Protein 2G9A (pdb70)

Nearest PDB structures (foldseek):
  8ok1-assembly1_A  TM=1.000E+00  e=5.499E-57  Mus musculus
  2gnq-assembly1_A  TM=9.969E-01  e=1.319E-56  Homo sapiens
  2co0-assembly1_A  TM=1.001E+00  e=3.006E-56  Homo sapiens
  3mxx-assembly1_A  TM=9.993E-01  e=2.446E-56  Homo sapiens
  3n0d-assembly1_A  TM=9.995E-01  e=4.776E-56  Homo sapiens

Structure (mmCIF, N/CA/C/O backbone):
data_2G9A
#
_entry.id   2G9A
#
_cell.length_a   46.654
_cell.length_b   81.192
_cell.length_c   99.408
_cell.angle_alpha   90.00
_cell.angle_beta   90.00
_cell.angle_gamma   90.00
#
_symmetry.space_group_name_H-M   'P 21 21 21'
#
loop_
_entity.id
_entity.type
_entity.pdbx_description
1 polymer 'WD-repeat protein 5'
2 polymer 'Histone H3'
#
loop_
_atom_site.group_PDB
_atom_site.id
_atom_site.type_symbol
_atom_site.label_atom_id
_atom_site.label_alt_id
_atom_site.label_comp_id
_atom_site.label_asym_id
_atom_site.label_entity_id
_atom_site.label_seq_id
_atom_site.pdbx_PDB_ins_code
_atom_site.Cartn_x
_atom_site.Cartn_y
_atom_site.Cartn_z
_atom_site.occupancy
_atom_site.B_iso_or_equiv
_atom_site.auth_seq_id
_atom_site.auth_comp_id
_atom_site.auth_asym_id
_atom_site.auth_atom_id
_atom_site.pdbx_PDB_model_num
ATOM 1 N N . GLY A 1 1 ? 1.484 -11.183 -3.589 1.00 35.67 24 GLY A N 1
ATOM 2 C CA . GLY A 1 1 ? 1.791 -9.847 -4.176 1.00 35.92 24 GLY A CA 1
ATOM 3 C C . GLY A 1 1 ? 3.141 -9.806 -4.880 1.00 36.38 24 GLY A C 1
ATOM 4 O O . GLY A 1 1 ? 3.704 -10.856 -5.162 1.00 35.12 24 GLY A O 1
ATOM 5 N N . PRO A 1 2 ? 3.712 -8.603 -5.117 1.00 37.18 25 PRO A N 1
ATOM 6 C CA . PRO A 1 2 ? 4.991 -8.281 -5.771 1.00 38.09 25 PRO A CA 1
ATOM 7 C C . PRO A 1 2 ? 6.197 -9.202 -5.550 1.00 39.83 25 PRO A C 1
ATOM 8 O O . PRO A 1 2 ? 6.978 -9.431 -6.466 1.00 42.78 25 PRO A O 1
ATOM 12 N N . LEU A 1 3 ? 6.386 -9.745 -4.354 1.00 38.97 26 LEU A N 1
ATOM 13 C CA . LEU A 1 3 ? 7.520 -10.676 -4.168 1.00 39.54 26 LEU A CA 1
ATOM 14 C C . LEU A 1 3 ? 7.016 -12.052 -4.551 1.00 40.09 26 LEU A C 1
ATOM 15 O O . LEU A 1 3 ? 5.826 -12.315 -4.491 1.00 40.34 26 LEU A O 1
ATOM 20 N N . GLY A 1 4 ? 7.924 -12.926 -4.947 1.00 40.98 27 GLY A N 1
ATOM 21 C CA . GLY A 1 4 ? 7.515 -14.258 -5.355 1.00 42.82 27 GLY A CA 1
ATOM 22 C C . GLY A 1 4 ? 6.131 -14.814 -4.976 1.00 43.40 27 GLY A C 1
ATOM 23 O O . GLY A 1 4 ? 5.062 -14.255 -5.275 1.00 43.48 27 GLY A O 1
ATOM 24 N N . SER A 1 5 ? 6.200 -15.976 -4.341 1.00 41.88 28 SER A N 1
ATOM 25 C CA . SER A 1 5 ? 5.082 -16.789 -3.879 1.00 38.52 28 SER A CA 1
ATOM 26 C C . SER A 1 5 ? 5.958 -17.922 -3.339 1.00 38.59 28 SER A C 1
ATOM 27 O O . SER A 1 5 ? 5.510 -18.876 -2.689 1.00 37.55 28 SER A O 1
ATOM 30 N N . THR A 1 6 ? 7.242 -17.747 -3.656 1.00 38.55 29 THR A N 1
ATOM 31 C CA . THR A 1 6 ? 8.351 -18.597 -3.261 1.00 38.00 29 THR A CA 1
ATOM 32 C C . THR A 1 6 ? 9.543 -17.641 -3.159 1.00 35.15 29 THR A C 1
ATOM 33 O O . THR A 1 6 ? 10.601 -17.901 -3.721 1.00 35.37 29 THR A O 1
ATOM 37 N N . PRO A 1 7 ? 9.373 -16.505 -2.451 1.00 32.99 30 PRO A N 1
ATOM 38 C CA . PRO A 1 7 ? 10.421 -15.494 -2.262 1.00 31.13 30 PRO A CA 1
ATOM 39 C C . PRO A 1 7 ? 11.488 -15.996 -1.315 1.00 29.94 30 PRO A C 1
ATOM 40 O O . PRO A 1 7 ? 11.256 -16.940 -0.575 1.00 30.19 30 PRO A O 1
ATOM 44 N N . VAL A 1 8 ? 12.649 -15.357 -1.327 1.00 29.51 31 VAL A N 1
ATOM 45 C CA . VAL A 1 8 ? 13.737 -15.761 -0.443 1.00 30.58 31 VAL A CA 1
ATOM 46 C C . VAL A 1 8 ? 13.346 -15.497 1.016 1.00 32.12 31 VAL A C 1
ATOM 47 O O . VAL A 1 8 ? 13.516 -16.353 1.893 1.00 30.65 31 VAL A O 1
ATOM 51 N N . LYS A 1 9 ? 12.816 -14.301 1.253 1.00 33.85 32 LYS A N 1
ATOM 52 C CA . LYS A 1 9 ? 12.378 -13.860 2.569 1.00 35.58 32 LYS A CA 1
ATOM 53 C C . LYS A 1 9 ? 11.292 -12.831 2.323 1.00 37.55 32 LYS A C 1
ATOM 54 O O . LYS A 1 9 ? 11.324 -12.134 1.315 1.00 39.03 32 LYS A O 1
ATOM 60 N N . PRO A 1 10 ? 10.296 -12.738 3.216 1.00 39.02 33 PRO A N 1
ATOM 61 C CA . PRO A 1 10 ? 9.241 -11.740 3.001 1.00 38.49 33 PRO A CA 1
ATOM 62 C C . PRO A 1 10 ? 9.598 -10.441 3.741 1.00 39.43 33 PRO A C 1
ATOM 63 O O . PRO A 1 10 ? 10.600 -10.396 4.460 1.00 40.26 33 PRO A O 1
ATOM 67 N N . ASN A 1 11 ? 8.813 -9.382 3.553 1.00 39.25 34 ASN A N 1
ATOM 68 C CA . ASN A 1 11 ? 9.098 -8.127 4.249 1.00 38.60 34 ASN A CA 1
ATOM 69 C C . ASN A 1 11 ? 7.899 -7.611 5.031 1.00 36.62 34 ASN A C 1
ATOM 70 O O . ASN A 1 11 ? 7.456 -6.483 4.840 1.00 35.54 34 ASN A O 1
ATOM 75 N N . TYR A 1 12 ? 7.376 -8.447 5.917 1.00 35.03 35 TYR A N 1
ATOM 76 C CA . TYR A 1 12 ? 6.249 -8.048 6.738 1.00 32.64 35 TYR A CA 1
ATOM 77 C C . TYR A 1 12 ? 6.581 -6.742 7.437 1.00 32.63 35 TYR A C 1
ATOM 78 O O . TYR A 1 12 ? 7.707 -6.546 7.915 1.00 32.25 35 TYR A O 1
ATOM 87 N N . ALA A 1 13 ? 5.603 -5.843 7.489 1.00 30.51 36 ALA A N 1
ATOM 88 C CA . ALA A 1 13 ? 5.809 -4.556 8.127 1.00 28.93 36 ALA A CA 1
ATOM 89 C C . ALA A 1 13 ? 4.564 -4.084 8.849 1.00 28.81 36 ALA A C 1
ATOM 90 O O . ALA A 1 13 ? 3.444 -4.217 8.355 1.00 29.33 36 ALA A O 1
ATOM 92 N N . LEU A 1 14 ? 4.781 -3.513 10.023 1.00 27.66 37 LEU A N 1
ATOM 93 C CA . LEU A 1 14 ? 3.700 -3.023 10.852 1.00 27.51 37 LEU A CA 1
ATOM 94 C C . LEU A 1 14 ? 2.795 -2.047 10.125 1.00 27.70 37 LEU A C 1
ATOM 95 O O . LEU A 1 14 ? 3.276 -1.123 9.476 1.00 28.89 37 LEU A O 1
ATOM 100 N N . LYS A 1 15 ? 1.485 -2.245 10.238 1.00 27.06 38 LYS A N 1
ATOM 101 C CA . LYS A 1 15 ? 0.538 -1.336 9.602 1.00 26.26 38 LYS A CA 1
ATOM 102 C C . LYS A 1 15 ? -0.449 -0.800 10.617 1.00 23.97 38 LYS A C 1
ATOM 103 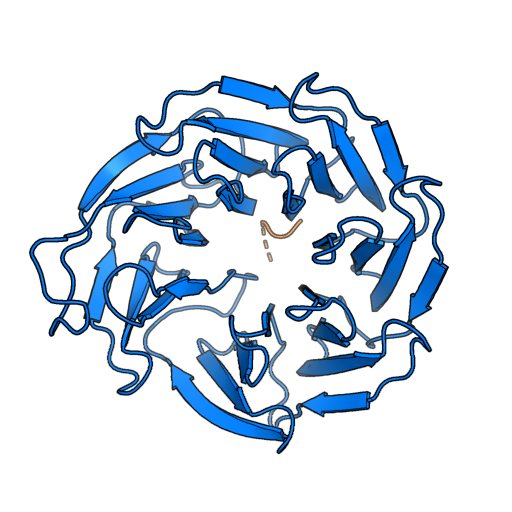O O . LYS A 1 15 ? -0.972 0.294 10.448 1.00 23.89 38 LYS A O 1
ATOM 109 N N . PHE A 1 16 ? -0.707 -1.573 11.668 1.00 22.94 39 PHE A N 1
ATOM 110 C CA . PHE A 1 16 ? -1.646 -1.165 12.711 1.00 21.89 39 PHE A CA 1
ATOM 111 C C . PHE A 1 16 ? -1.383 -1.815 14.059 1.00 23.28 39 PHE A C 1
ATOM 112 O O . PHE A 1 16 ? -0.836 -2.918 14.150 1.00 21.82 39 PHE A O 1
ATOM 120 N N . THR A 1 17 ? -1.759 -1.098 15.114 1.00 24.24 40 THR A N 1
ATOM 121 C CA . THR A 1 17 ? -1.643 -1.610 16.473 1.00 24.17 40 THR A CA 1
ATOM 122 C C . THR A 1 17 ? -3.037 -1.366 17.032 1.00 24.36 40 THR A C 1
ATOM 123 O O . THR A 1 17 ? -3.537 -0.244 16.983 1.00 24.02 40 THR A O 1
ATOM 127 N N . LEU A 1 18 ? -3.676 -2.420 17.524 1.00 25.10 41 LEU A N 1
ATOM 128 C CA . LEU A 1 18 ? -5.026 -2.298 18.052 1.00 26.54 41 LEU A CA 1
ATOM 129 C C . LEU A 1 18 ? -4.986 -2.335 19.557 1.00 28.20 41 LEU A C 1
ATOM 130 O O . LEU A 1 18 ? -4.277 -3.142 20.133 1.00 29.61 41 LEU A O 1
ATOM 135 N N . ALA A 1 19 ? -5.757 -1.461 20.190 1.00 30.73 42 ALA A N 1
ATOM 136 C CA . ALA A 1 19 ? -5.804 -1.404 21.642 1.00 32.34 42 ALA A CA 1
ATOM 137 C C . ALA A 1 19 ? -7.228 -1.237 22.151 1.00 33.31 42 ALA A C 1
ATOM 138 O O . ALA A 1 19 ? -8.017 -0.468 21.602 1.00 33.93 42 ALA A O 1
ATOM 140 N N . GLY A 1 20 ? -7.537 -1.971 23.211 1.00 34.25 43 GLY A N 1
ATOM 141 C CA . GLY A 1 20 ? -8.859 -1.930 23.796 1.00 35.47 43 GLY A CA 1
ATOM 142 C C . GLY A 1 20 ? -8.994 -2.877 24.947 1.00 35.45 43 GLY A C 1
ATOM 143 O O . GLY A 1 20 ? -9.644 -2.576 25.945 1.00 34.18 43 GLY A O 1
ATOM 144 N N . HIS A 1 21 ? -8.377 -4.040 24.794 1.00 35.69 44 HIS A N 1
ATOM 145 C CA . HIS A 1 21 ? -8.402 -5.030 25.848 1.00 36.82 44 HIS A CA 1
ATOM 146 C C . HIS A 1 21 ? -7.655 -4.441 27.035 1.00 37.47 44 HIS A C 1
ATOM 147 O O . HIS A 1 21 ? -6.561 -3.888 26.892 1.00 37.67 44 HIS A O 1
ATOM 154 N N . THR A 1 22 ? -8.264 -4.558 28.207 1.00 36.89 45 THR A N 1
ATOM 155 C CA . THR A 1 22 ? -7.691 -4.013 29.424 1.00 35.54 45 THR A CA 1
ATOM 156 C C . THR A 1 22 ? -6.778 -5.012 30.110 1.00 35.95 45 THR A C 1
ATOM 157 O O . THR A 1 22 ? -6.234 -4.737 31.178 1.00 36.88 45 THR A O 1
ATOM 161 N N . LYS A 1 23 ? -6.614 -6.175 29.492 1.00 36.41 46 LYS A N 1
ATOM 162 C CA . LYS A 1 23 ? -5.744 -7.206 30.039 1.00 37.14 46 LYS A CA 1
ATOM 163 C C . LYS A 1 23 ? -4.979 -7.917 28.932 1.00 37.55 46 LYS A C 1
ATOM 164 O O . LYS A 1 23 ? -4.975 -7.462 27.781 1.00 37.90 46 LYS A O 1
ATOM 170 N N . ALA A 1 24 ? -4.332 -9.027 29.292 1.00 37.10 47 ALA A N 1
ATOM 171 C CA . ALA A 1 24 ? -3.541 -9.822 28.357 1.00 34.64 47 ALA A CA 1
ATOM 172 C C . ALA A 1 24 ? -4.396 -10.440 27.270 1.00 34.12 47 ALA A C 1
ATOM 173 O O . ALA A 1 24 ? -5.456 -10.996 27.549 1.00 34.53 47 ALA A O 1
ATOM 175 N N . VAL A 1 25 ? -3.944 -10.339 26.027 1.00 33.42 48 VAL A N 1
ATOM 176 C CA . VAL A 1 25 ? -4.691 -10.941 24.935 1.00 33.18 48 VAL A CA 1
ATOM 177 C C . VAL A 1 25 ? -4.266 -12.409 24.879 1.00 33.89 48 VAL A C 1
ATOM 178 O O . VAL A 1 25 ? -3.085 -12.732 25.045 1.00 35.37 48 VAL A O 1
ATOM 182 N N . SER A 1 26 ? -5.232 -13.299 24.666 1.00 32.44 49 SER A N 1
ATOM 183 C CA . SER A 1 26 ? -4.949 -14.729 24.617 1.00 29.13 49 SER A CA 1
ATOM 184 C C . SER A 1 26 ? -4.804 -15.271 23.204 1.00 28.60 49 SER A C 1
ATOM 185 O O . SER A 1 26 ? -3.880 -16.038 22.914 1.00 29.50 49 SER A O 1
ATOM 188 N N . SER A 1 27 ? -5.714 -14.876 22.322 1.00 27.27 50 SER A N 1
ATOM 189 C CA . SER A 1 27 ? -5.662 -15.351 20.948 1.00 25.48 50 SER A CA 1
ATOM 190 C C . SER A 1 27 ? -6.333 -14.403 19.966 1.00 24.86 50 SER A C 1
ATOM 191 O O . SER A 1 27 ? -7.132 -13.548 20.343 1.00 24.63 50 SER A O 1
ATOM 194 N N . VAL A 1 28 ? -5.985 -14.565 18.700 1.00 24.16 51 VAL A N 1
ATOM 195 C CA . VAL A 1 28 ? -6.546 -13.761 17.643 1.00 25.39 51 VAL A CA 1
ATOM 196 C C . VAL A 1 28 ? -6.837 -14.697 16.487 1.00 26.03 51 VAL A C 1
ATOM 197 O O . VAL A 1 28 ? -6.072 -15.629 16.228 1.00 25.08 51 VAL A O 1
ATOM 201 N N . LYS A 1 29 ? -7.950 -14.454 15.803 1.00 26.77 52 LYS A N 1
ATOM 202 C CA . LYS A 1 29 ? -8.351 -15.289 14.674 1.00 26.23 52 LYS A CA 1
ATOM 203 C C . LYS A 1 29 ? -9.057 -14.490 13.590 1.00 27.00 52 LYS A C 1
ATOM 204 O O . LYS A 1 29 ? -10.025 -13.774 13.857 1.00 27.85 52 LYS A O 1
ATOM 210 N N . PHE A 1 30 ? -8.565 -14.620 12.365 1.00 27.96 53 PHE A N 1
ATOM 211 C CA . PHE A 1 30 ? -9.171 -13.954 11.223 1.00 29.03 53 PHE A CA 1
ATOM 212 C C . PHE A 1 30 ? -10.416 -14.767 10.832 1.00 30.01 53 PHE A C 1
ATOM 213 O O . PHE A 1 30 ? -10.402 -15.997 10.881 1.00 29.40 53 PHE A O 1
ATOM 221 N N . SER A 1 31 ? -11.492 -14.080 10.463 1.00 30.50 54 SER A N 1
ATOM 222 C CA . SER A 1 31 ? -12.720 -14.746 10.024 1.00 30.02 54 SER A CA 1
ATOM 223 C C . SER A 1 31 ? -12.386 -15.473 8.717 1.00 30.51 54 SER A C 1
ATOM 224 O O . SER A 1 31 ? -11.500 -15.046 7.964 1.00 30.96 54 SER A O 1
ATOM 227 N N . PRO A 1 32 ? -13.079 -16.581 8.427 1.00 29.58 55 PRO A N 1
ATOM 228 C CA . PRO A 1 32 ? -12.785 -17.302 7.187 1.00 30.02 55 PRO A CA 1
ATOM 229 C C . PRO A 1 32 ? -12.944 -16.451 5.930 1.00 30.29 55 PRO A C 1
ATOM 230 O O . PRO A 1 32 ? -12.225 -16.647 4.952 1.00 31.20 55 PRO A O 1
ATOM 234 N N . ASN A 1 33 ? -13.882 -15.507 5.956 1.00 30.76 56 ASN A N 1
ATOM 235 C CA . ASN A 1 33 ? -14.114 -14.639 4.803 1.00 30.14 56 ASN A CA 1
ATOM 236 C C . ASN A 1 33 ? -13.142 -13.455 4.768 1.00 31.04 56 ASN A C 1
ATOM 237 O O . ASN A 1 33 ? -13.291 -12.527 3.969 1.00 27.88 56 ASN A O 1
ATOM 242 N N . GLY A 1 34 ? -12.155 -13.505 5.659 1.00 34.03 57 GLY A N 1
ATOM 243 C CA . GLY A 1 34 ? -11.126 -12.481 5.741 1.00 36.72 57 GLY A CA 1
ATOM 244 C C . GLY A 1 34 ? -11.519 -11.040 5.996 1.00 38.19 57 GLY A C 1
ATOM 245 O O . GLY A 1 34 ? -10.713 -10.144 5.751 1.00 38.21 57 GLY A O 1
ATOM 246 N N . GLU A 1 35 ? -12.728 -10.802 6.496 1.00 40.19 58 GLU A N 1
ATOM 247 C CA . GLU A 1 35 ? -13.173 -9.434 6.761 1.00 41.72 58 GLU A CA 1
ATOM 248 C C . GLU A 1 35 ? -12.958 -8.972 8.200 1.00 39.99 58 GLU A C 1
ATOM 249 O O . GLU A 1 35 ? -12.872 -7.773 8.469 1.00 38.37 58 GLU A O 1
ATOM 255 N N . TRP A 1 36 ? -12.856 -9.919 9.124 1.00 37.90 59 TRP A N 1
ATOM 256 C CA . TRP A 1 36 ? -12.678 -9.561 10.523 1.00 36.40 59 TRP A CA 1
ATOM 257 C C . TRP A 1 36 ? -11.513 -10.229 11.223 1.00 34.26 59 TRP A C 1
ATOM 258 O O . TRP A 1 36 ? -10.798 -11.059 10.659 1.00 32.82 59 TRP A O 1
ATOM 269 N N . LEU A 1 37 ? -11.353 -9.833 12.479 1.00 32.17 60 LEU A N 1
ATOM 270 C CA . LEU A 1 37 ? -10.340 -10.371 13.368 1.00 30.19 60 LEU A CA 1
ATOM 271 C C . LEU A 1 37 ? -10.987 -10.388 14.737 1.00 28.57 60 LEU A C 1
ATOM 272 O O . LEU A 1 37 ? -11.533 -9.377 15.189 1.00 28.33 60 LEU A O 1
ATOM 277 N N . ALA A 1 38 ? -10.966 -11.537 15.390 1.00 27.45 61 ALA A N 1
ATOM 278 C CA . ALA A 1 38 ? -11.541 -11.616 16.720 1.00 26.72 61 ALA A CA 1
ATOM 279 C C . ALA A 1 38 ? -10.419 -11.898 17.720 1.00 26.45 61 ALA A C 1
ATOM 280 O O . ALA A 1 38 ? -9.483 -12.654 17.439 1.00 24.83 61 ALA A O 1
ATOM 282 N N . SER A 1 39 ? -10.515 -11.273 18.884 1.00 26.32 62 SER A N 1
ATOM 283 C CA . SER A 1 39 ? -9.530 -11.463 19.931 1.00 27.76 62 SER A CA 1
ATOM 284 C C . SER A 1 39 ? -10.198 -11.759 21.276 1.00 27.87 62 SER A C 1
ATOM 285 O O . SER A 1 39 ? -11.225 -11.174 21.626 1.00 27.44 62 SER A O 1
ATOM 288 N N . SER A 1 40 ? -9.614 -12.696 22.012 1.00 27.73 63 SER A N 1
ATOM 289 C CA . SER A 1 40 ? -10.103 -13.058 23.328 1.00 26.98 63 SER A CA 1
ATOM 290 C C . SER A 1 40 ? -9.070 -12.504 24.302 1.00 29.16 63 SER A C 1
ATOM 291 O O . SER A 1 40 ? -7.898 -12.329 23.9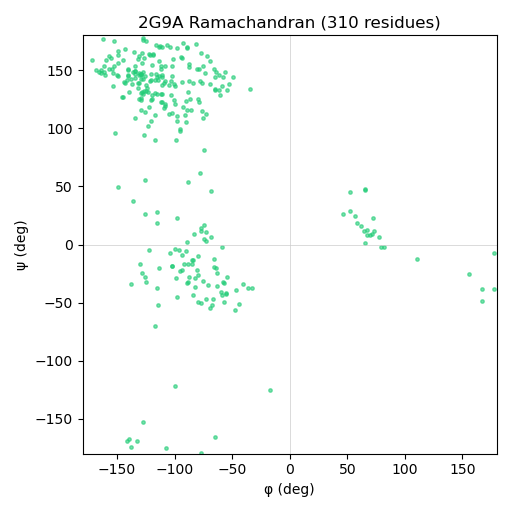47 1.00 29.11 63 SER A O 1
ATOM 294 N N . SER A 1 41 ? -9.492 -12.219 25.529 1.00 31.01 64 SER A N 1
ATOM 295 C CA . SER A 1 41 ? -8.567 -11.671 26.510 1.00 31.18 64 SER A CA 1
ATOM 296 C C . SER A 1 41 ? -8.903 -12.062 27.947 1.00 29.89 64 SER A C 1
ATOM 297 O O . SER A 1 41 ? -10.002 -12.524 28.247 1.00 29.69 64 SER A O 1
ATOM 300 N N . ALA A 1 42 ? -7.925 -11.886 28.826 1.00 30.19 65 ALA A N 1
ATOM 301 C CA . ALA A 1 42 ? -8.072 -12.203 30.235 1.00 29.88 65 ALA A CA 1
ATOM 302 C C . ALA A 1 42 ? -9.138 -11.283 30.831 1.00 30.20 65 ALA A C 1
ATOM 303 O O . ALA A 1 42 ? -9.729 -11.574 31.876 1.00 29.16 65 ALA A O 1
ATOM 305 N N . ASP A 1 43 ? -9.386 -10.176 30.139 1.00 30.64 66 ASP A N 1
ATOM 306 C CA . ASP A 1 43 ? -10.377 -9.202 30.578 1.00 31.22 66 ASP A CA 1
ATOM 307 C C . ASP A 1 43 ? -11.817 -9.694 30.345 1.00 32.55 66 ASP A C 1
ATOM 308 O O . ASP A 1 43 ? -12.748 -8.898 30.348 1.00 33.13 66 ASP A O 1
ATOM 313 N N . LYS A 1 44 ? -11.985 -10.998 30.128 1.00 34.43 67 LYS A N 1
ATOM 314 C CA . LYS A 1 44 ? -13.309 -11.600 29.930 1.00 37.24 67 LYS A CA 1
ATOM 315 C C . LYS A 1 44 ? -14.053 -11.196 28.654 1.00 38.04 67 LYS A C 1
ATOM 316 O O . LYS A 1 44 ? -15.234 -11.539 28.491 1.00 38.99 67 LYS A O 1
ATOM 322 N N . LEU A 1 45 ? -13.385 -10.482 27.752 1.00 37.57 68 LEU A N 1
ATOM 323 C CA . LEU A 1 45 ? -14.052 -10.018 26.533 1.00 35.61 68 LEU A CA 1
ATOM 324 C C . LEU A 1 45 ? -13.503 -10.506 25.208 1.00 34.59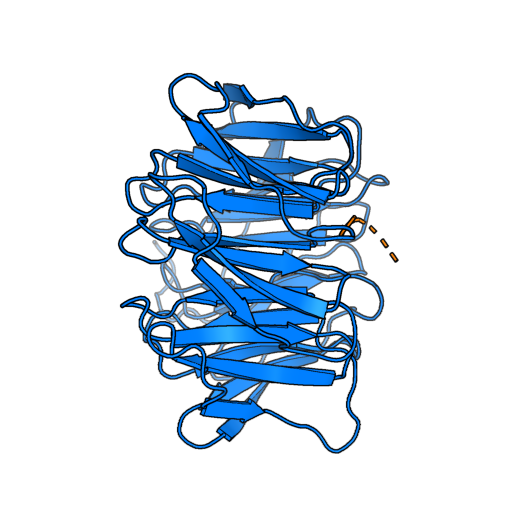 68 LEU A C 1
ATOM 325 O O . LEU A 1 45 ? -12.366 -10.981 25.110 1.00 33.83 68 LEU A O 1
ATOM 330 N N . ILE A 1 46 ? -14.337 -10.340 24.184 1.00 34.34 69 ILE A N 1
ATOM 331 C CA . ILE A 1 46 ? -13.989 -10.680 22.810 1.00 32.51 69 ILE A CA 1
ATOM 332 C C . ILE A 1 46 ? -14.212 -9.413 22.006 1.00 32.05 69 ILE A C 1
ATOM 333 O O . ILE A 1 46 ? -15.203 -8.713 22.206 1.00 28.23 69 ILE A O 1
ATOM 338 N N . LYS A 1 47 ? -13.278 -9.111 21.111 1.00 33.40 70 LYS A N 1
ATOM 339 C CA . LYS A 1 47 ? -13.391 -7.917 20.297 1.00 34.93 70 LYS A CA 1
ATOM 340 C C . LYS A 1 47 ? -13.256 -8.213 18.811 1.00 34.17 70 LYS A C 1
ATOM 341 O O . LYS A 1 47 ? -12.479 -9.074 18.409 1.00 36.63 70 LYS A O 1
ATOM 347 N N . ILE A 1 48 ? -14.032 -7.515 17.991 1.00 32.63 71 ILE A N 1
ATOM 348 C CA . ILE A 1 48 ? -13.963 -7.730 16.555 1.00 31.02 71 ILE A CA 1
ATOM 349 C C . ILE A 1 48 ? -13.293 -6.506 15.953 1.00 30.35 71 ILE A C 1
ATOM 350 O O . ILE A 1 48 ? -13.550 -5.388 16.394 1.00 30.55 71 ILE A O 1
ATOM 355 N N . TRP A 1 49 ? -12.434 -6.720 14.957 1.00 29.79 72 TRP A N 1
ATOM 356 C CA . TRP A 1 49 ? -11.727 -5.622 14.302 1.00 29.36 72 TRP A CA 1
ATOM 357 C C . TRP A 1 49 ? -11.648 -5.875 12.806 1.00 29.72 72 TRP A C 1
ATOM 358 O O . TRP A 1 49 ? -11.532 -7.013 12.366 1.00 30.64 72 TRP A O 1
ATOM 369 N N . GLY A 1 50 ? -11.714 -4.810 12.021 1.00 31.48 73 GLY A N 1
ATOM 370 C CA . GLY A 1 50 ? -11.623 -4.961 10.582 1.00 32.34 73 GLY A CA 1
ATOM 371 C C . GLY A 1 50 ? -10.272 -5.556 10.256 1.00 32.83 73 GLY A C 1
ATOM 372 O O . GLY A 1 50 ? -9.244 -5.109 10.769 1.00 33.98 73 GLY A O 1
ATOM 373 N N . ALA A 1 51 ? -10.274 -6.566 9.400 1.00 33.57 74 ALA A N 1
ATOM 374 C CA . ALA A 1 51 ? -9.051 -7.253 9.018 1.00 34.63 74 ALA A CA 1
ATOM 375 C C . ALA A 1 51 ? -8.025 -6.398 8.281 1.00 35.12 74 ALA A C 1
ATOM 376 O O . ALA A 1 51 ? -6.824 -6.560 8.484 1.00 34.47 74 ALA A O 1
ATOM 378 N N . TYR A 1 52 ? -8.486 -5.478 7.442 1.00 36.94 75 TYR A N 1
ATOM 379 C CA . TYR A 1 52 ? -7.567 -4.656 6.658 1.00 38.02 75 TYR A CA 1
ATOM 380 C C . TYR A 1 52 ? -7.242 -3.247 7.168 1.00 39.92 75 TYR A C 1
ATOM 381 O O . TYR A 1 52 ? -6.158 -2.725 6.892 1.00 41.34 75 TYR A O 1
ATOM 390 N N . ASP A 1 53 ? -8.167 -2.619 7.889 1.00 40.05 76 ASP A N 1
ATOM 391 C CA . ASP A 1 53 ? -7.927 -1.270 8.400 1.00 40.31 76 ASP A CA 1
ATOM 392 C C . ASP A 1 53 ? -7.561 -1.267 9.885 1.00 39.98 76 ASP A C 1
ATOM 393 O O . ASP A 1 53 ? -7.013 -0.290 10.400 1.00 39.15 76 ASP A O 1
ATOM 398 N N . GLY A 1 54 ? -7.878 -2.368 10.564 1.00 39.25 77 GLY A N 1
ATOM 399 C CA . GLY A 1 54 ? -7.595 -2.495 11.981 1.00 38.03 77 GLY A CA 1
ATOM 400 C C . GLY A 1 54 ? -8.639 -1.830 12.852 1.00 38.23 77 GLY A C 1
ATOM 401 O O . GLY A 1 54 ? -8.566 -1.915 14.075 1.00 36.78 77 GLY A O 1
ATOM 402 N N . LYS A 1 55 ? -9.625 -1.189 12.228 1.00 38.60 78 LYS A N 1
ATOM 403 C CA . LYS A 1 55 ? -10.676 -0.474 12.957 1.00 40.69 78 LYS A CA 1
ATOM 404 C C . LYS A 1 55 ? -11.530 -1.318 13.908 1.00 40.49 78 LYS A C 1
ATOM 405 O O . LYS A 1 55 ? -12.081 -2.352 13.516 1.00 39.87 78 LYS A O 1
ATOM 411 N N . PHE A 1 56 ? -11.650 -0.857 15.154 1.00 39.67 79 PHE A N 1
ATOM 412 C CA . PHE A 1 56 ? -12.456 -1.555 16.152 1.00 40.39 79 PHE A CA 1
ATOM 413 C C . PHE A 1 56 ? -13.895 -1.687 15.652 1.00 40.45 79 PHE A C 1
ATOM 414 O O . PHE A 1 56 ? -14.415 -0.781 15.001 1.00 41.25 79 PHE A O 1
ATOM 422 N N . GLU A 1 57 ? -14.539 -2.806 15.965 1.00 39.69 80 GLU A N 1
ATOM 423 C CA . GLU A 1 57 ? -15.907 -3.029 15.518 1.00 40.21 80 GLU A CA 1
ATOM 424 C C . GLU A 1 57 ? -16.893 -3.150 16.684 1.00 40.16 80 GLU A C 1
ATOM 425 O O . GLU A 1 57 ? -17.719 -2.262 16.899 1.00 40.46 80 GLU A O 1
ATOM 431 N N . LYS A 1 58 ? -16.809 -4.246 17.430 1.00 38.96 81 LYS A N 1
ATOM 432 C CA . LYS A 1 58 ? -17.711 -4.445 18.552 1.00 38.85 81 LYS A CA 1
ATOM 433 C C . LYS A 1 58 ? -17.056 -5.251 19.669 1.00 39.45 81 LYS A C 1
ATOM 434 O O . LYS A 1 58 ? -16.009 -5.875 19.471 1.00 38.74 81 LYS A O 1
ATOM 440 N N . THR A 1 59 ? -17.698 -5.239 20.838 1.00 38.66 82 THR A N 1
ATOM 441 C CA . THR A 1 59 ? -17.230 -5.977 22.004 1.00 36.19 82 THR A CA 1
ATOM 442 C C . THR A 1 59 ? -18.298 -6.976 22.438 1.00 35.66 82 THR A C 1
ATOM 443 O O . THR A 1 59 ? -19.327 -6.593 22.987 1.00 36.66 82 THR A O 1
ATOM 447 N N . ILE A 1 60 ? -18.053 -8.254 22.163 1.00 35.16 83 ILE A N 1
ATOM 448 C CA . ILE A 1 60 ? -18.962 -9.335 22.542 1.00 34.78 83 ILE A CA 1
ATOM 449 C C . ILE A 1 60 ? -18.545 -9.760 23.952 1.00 35.22 83 ILE A C 1
ATOM 450 O O . ILE A 1 60 ? -17.363 -9.982 24.206 1.00 33.58 83 ILE A O 1
ATOM 455 N N . SER A 1 61 ? -19.506 -9.869 24.868 1.00 37.99 84 SER A N 1
ATOM 456 C CA . SER A 1 61 ? -19.191 -10.250 26.251 1.00 39.55 84 SER A CA 1
ATOM 457 C C . SER A 1 61 ? -20.221 -11.152 26.931 1.00 38.97 84 SER A C 1
ATOM 458 O O . SER A 1 61 ? -21.324 -11.331 26.433 1.00 39.62 84 SER A O 1
ATOM 461 N N . GLY A 1 62 ? -19.850 -11.710 28.079 1.00 39.22 85 GLY A N 1
ATOM 462 C CA . GLY A 1 62 ? -20.758 -12.583 28.799 1.00 40.06 85 GLY A CA 1
ATOM 463 C C . GLY A 1 62 ? -20.047 -13.566 29.715 1.00 41.63 85 GLY A C 1
ATOM 464 O O . GLY A 1 62 ? -20.615 -14.031 30.711 1.00 40.89 85 GLY A O 1
ATOM 465 N N . HIS A 1 63 ? -18.801 -13.889 29.390 1.00 41.37 86 HIS A N 1
ATOM 466 C CA . HIS A 1 63 ? -18.043 -14.817 30.213 1.00 42.23 86 HIS A CA 1
ATOM 467 C C . HIS A 1 63 ? -17.788 -14.250 31.602 1.00 43.05 86 HIS A C 1
ATOM 468 O O . HIS A 1 63 ? -17.574 -13.043 31.765 1.00 42.31 86 HIS A O 1
ATOM 475 N N . LYS A 1 64 ? -17.817 -15.134 32.597 1.00 43.25 87 LYS A N 1
ATOM 476 C CA . LYS A 1 64 ? -17.618 -14.751 33.993 1.00 43.97 87 LYS A CA 1
ATOM 477 C C . LYS A 1 64 ? -16.144 -14.611 34.392 1.00 42.75 87 LYS A C 1
ATOM 478 O O . LYS A 1 64 ? -15.800 -13.845 35.295 1.00 41.56 87 LYS A O 1
ATOM 484 N N . LEU A 1 65 ? -15.279 -15.361 33.723 1.00 41.43 88 LEU A N 1
ATOM 485 C CA . LEU A 1 65 ? -13.857 -15.299 34.007 1.00 40.55 88 LEU A CA 1
ATOM 486 C C . LEU A 1 65 ? -13.064 -15.046 32.730 1.00 40.21 88 LEU A C 1
ATOM 487 O O . LEU A 1 65 ? -13.580 -14.449 31.786 1.00 41.16 88 LEU A O 1
ATOM 492 N N . GLY A 1 66 ? -11.815 -15.494 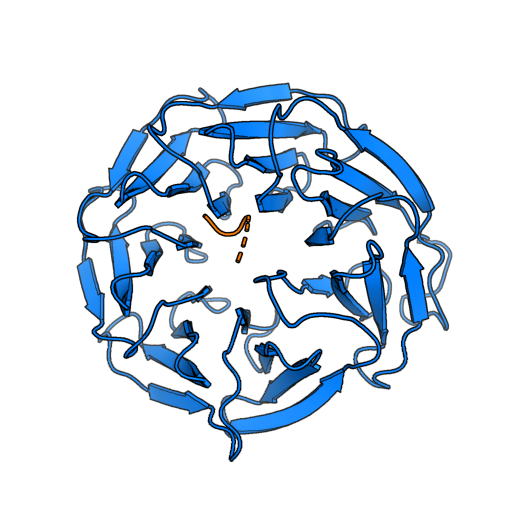32.696 1.00 39.00 89 GLY A N 1
ATOM 493 C CA . GLY A 1 66 ? -10.997 -15.265 31.519 1.00 38.55 89 GLY A CA 1
ATOM 494 C C . GLY A 1 66 ? -11.262 -16.193 30.347 1.00 38.28 89 GLY A C 1
ATOM 495 O O . GLY A 1 66 ? -11.671 -17.334 30.528 1.00 37.95 89 GLY A O 1
ATOM 496 N N . ILE A 1 67 ? -11.028 -15.695 29.137 1.00 37.90 90 ILE A N 1
ATOM 497 C CA . ILE A 1 67 ? -11.217 -16.488 27.928 1.00 37.59 90 ILE A CA 1
ATOM 498 C C . ILE A 1 67 ? -9.836 -16.812 27.364 1.00 36.53 90 ILE A C 1
ATOM 499 O O . ILE A 1 67 ? -9.095 -15.908 27.005 1.00 35.93 90 ILE A O 1
ATOM 504 N N . SER A 1 68 ? -9.499 -18.094 27.274 1.00 35.97 91 SER A N 1
ATOM 505 C CA . SER A 1 68 ? -8.189 -18.512 26.767 1.00 35.79 91 SER A CA 1
ATOM 506 C C . SER A 1 68 ? -8.166 -18.809 25.269 1.00 35.29 91 SER A C 1
ATOM 507 O O . SER A 1 68 ? -7.096 -19.004 24.690 1.00 35.72 91 SER A O 1
ATOM 510 N N . ASP A 1 69 ? -9.334 -18.843 24.638 1.00 34.07 92 ASP A N 1
ATOM 511 C CA . ASP A 1 69 ? -9.391 -19.170 23.220 1.00 32.89 92 ASP A CA 1
ATOM 512 C C . ASP A 1 69 ? -10.710 -18.712 22.591 1.00 33.45 92 ASP A C 1
ATOM 513 O O . ASP A 1 69 ? -11.734 -18.588 23.271 1.00 32.79 92 ASP A O 1
ATOM 518 N N . VAL A 1 70 ? -10.672 -18.460 21.286 1.00 32.59 93 VAL A N 1
ATOM 519 C CA . VAL A 1 70 ? -11.852 -18.048 20.544 1.00 30.77 93 VAL A CA 1
ATOM 520 C C . VAL A 1 70 ? -11.621 -18.505 19.108 1.00 30.20 93 VAL A C 1
ATOM 521 O O . VAL A 1 70 ? -10.521 -18.356 18.580 1.00 29.71 93 VAL A O 1
ATOM 525 N N . ALA A 1 71 ? -12.653 -19.082 18.493 1.00 29.96 94 ALA A N 1
ATOM 526 C CA . ALA A 1 71 ? -12.565 -19.598 17.124 1.00 28.26 94 ALA A CA 1
ATOM 527 C C . ALA A 1 71 ? -13.820 -19.334 16.287 1.00 28.19 94 ALA A C 1
ATOM 528 O O . ALA A 1 71 ? -14.930 -19.257 16.815 1.00 28.58 94 ALA A O 1
ATOM 530 N N . TRP A 1 72 ? -13.626 -19.215 14.975 1.00 28.53 95 TRP A N 1
ATOM 531 C CA . TRP A 1 72 ? -14.708 -18.956 14.017 1.00 28.23 95 TRP A CA 1
ATOM 532 C C . TRP A 1 72 ? -15.264 -20.232 13.384 1.00 29.28 95 TRP A C 1
ATOM 533 O O . TRP A 1 72 ? -14.614 -21.277 13.390 1.00 30.49 95 TRP A O 1
ATOM 544 N N . SER A 1 73 ? -16.467 -20.124 12.822 1.00 29.11 96 SER A N 1
ATOM 545 C CA . SER A 1 73 ? -17.108 -21.228 12.110 1.00 27.48 96 SER A CA 1
ATOM 546 C C . SER A 1 73 ? -16.804 -20.939 10.641 1.00 27.69 96 SER A C 1
ATOM 547 O O . SER A 1 73 ? -16.333 -19.849 10.320 1.00 27.81 96 SER A O 1
ATOM 550 N N . SER A 1 74 ? -17.064 -21.890 9.750 1.00 28.71 97 SER A N 1
ATOM 551 C CA . SER A 1 74 ? -16.775 -21.695 8.326 1.00 29.03 97 SER A CA 1
ATOM 552 C C . SER A 1 74 ? -17.477 -20.510 7.658 1.00 29.11 97 SER A C 1
ATOM 553 O O . SER A 1 74 ? -16.870 -19.774 6.880 1.00 28.28 97 SER A O 1
ATOM 556 N N . ASP A 1 75 ? -18.756 -20.330 7.954 1.00 30.06 98 ASP A N 1
ATOM 557 C CA . ASP A 1 75 ? -19.519 -19.252 7.346 1.00 31.71 98 ASP A CA 1
ATOM 558 C C . ASP A 1 75 ? -19.157 -17.906 7.947 1.00 31.52 98 ASP A C 1
ATOM 559 O O . ASP A 1 75 ? -19.773 -16.885 7.625 1.00 33.02 98 ASP A O 1
ATOM 564 N N . SER A 1 76 ? -18.161 -17.903 8.823 1.00 31.05 99 SER A N 1
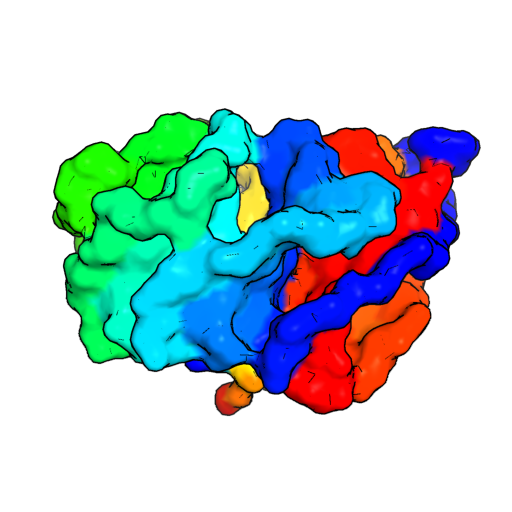ATOM 565 C CA . SER A 1 76 ? -17.741 -16.675 9.487 1.00 30.57 99 SER A CA 1
ATOM 566 C C . SER A 1 76 ? -18.931 -16.052 10.229 1.00 30.11 99 SER A C 1
ATOM 567 O O . SER A 1 76 ? -18.947 -14.856 10.476 1.00 31.64 99 SER A O 1
ATOM 570 N N . ASN A 1 77 ? -19.917 -16.861 10.601 1.00 29.94 100 ASN A N 1
ATOM 571 C CA . ASN A 1 77 ? -21.090 -16.338 11.310 1.00 31.20 100 ASN A CA 1
ATOM 572 C C . ASN A 1 77 ? -21.116 -16.572 12.810 1.00 32.49 100 ASN A C 1
ATOM 573 O O . ASN A 1 77 ? -21.869 -15.907 13.522 1.00 33.50 100 ASN A O 1
ATOM 578 N N . LEU A 1 78 ? -20.317 -17.520 13.292 1.00 33.05 101 LEU A N 1
ATOM 579 C CA . LEU A 1 78 ? -20.299 -17.820 14.716 1.00 31.90 101 LEU A CA 1
ATOM 580 C C . LEU A 1 78 ? -18.909 -17.875 15.325 1.00 32.42 101 LEU A C 1
ATOM 581 O O . LEU A 1 78 ? -17.906 -18.008 14.636 1.00 32.47 101 LEU A O 1
ATOM 586 N N . LEU A 1 79 ? -18.877 -17.784 16.646 1.00 33.47 102 LEU A N 1
ATOM 587 C CA . LEU A 1 79 ? -17.644 -17.847 17.405 1.00 33.66 102 LEU A CA 1
ATOM 588 C C . LEU A 1 79 ? -17.862 -18.769 18.582 1.00 34.50 102 LEU A C 1
ATOM 589 O O . LEU A 1 79 ? -18.976 -18.883 19.103 1.00 35.65 102 LEU A O 1
ATOM 594 N N . VAL A 1 80 ? -16.798 -19.435 19.000 1.00 33.90 103 VAL A N 1
ATOM 595 C CA . VAL A 1 80 ? -16.884 -20.279 20.171 1.00 33.88 103 VAL A CA 1
ATOM 596 C C . VAL A 1 80 ? -15.694 -19.822 21.015 1.00 33.39 103 VAL A C 1
ATOM 597 O O . VAL A 1 80 ? -14.665 -19.414 20.471 1.00 32.05 103 VAL A O 1
ATOM 601 N N . SER A 1 81 ? -15.848 -19.841 22.334 1.00 34.09 104 SER A N 1
ATOM 602 C CA . SER A 1 81 ? -14.769 -19.402 23.205 1.00 34.65 104 SER A CA 1
ATOM 603 C C . SER A 1 81 ? -14.628 -20.248 24.462 1.00 34.69 104 SER A C 1
ATOM 604 O O . SER A 1 81 ? -15.624 -20.673 25.054 1.00 34.49 104 SER A O 1
ATOM 607 N N . ALA A 1 82 ? -13.374 -20.484 24.848 1.00 35.65 105 ALA A N 1
ATOM 608 C CA . ALA A 1 82 ? -13.027 -21.275 26.026 1.00 37.11 105 ALA A CA 1
ATOM 609 C C . ALA A 1 82 ? -12.697 -20.334 27.181 1.00 38.16 105 ALA A C 1
ATOM 610 O O . ALA A 1 82 ? -11.772 -19.524 27.095 1.00 37.73 105 ALA A O 1
ATOM 612 N N . SER A 1 83 ? -13.450 -20.458 28.270 1.00 38.55 106 SER A N 1
ATOM 613 C CA . SER A 1 83 ? -13.263 -19.585 29.422 1.00 39.93 106 SER A CA 1
ATOM 614 C C . SER A 1 83 ? -12.865 -20.319 30.700 1.00 40.43 106 SER A C 1
ATOM 615 O O . SER A 1 83 ? -13.007 -21.540 30.800 1.00 40.94 106 SER A O 1
ATOM 618 N N . ASP A 1 84 ? -12.355 -19.557 31.667 1.00 40.17 107 ASP A N 1
ATOM 619 C CA . ASP A 1 84 ? -11.948 -20.103 32.953 1.00 39.40 107 ASP A CA 1
ATOM 620 C C . ASP A 1 84 ? -13.179 -20.307 33.820 1.00 38.41 107 ASP A C 1
ATOM 621 O O . ASP A 1 84 ? -13.096 -20.918 34.884 1.00 39.15 107 ASP A O 1
ATOM 626 N N . ASP A 1 85 ? -14.322 -19.794 33.374 1.00 36.64 108 ASP A N 1
ATOM 627 C CA . ASP A 1 85 ? -15.542 -19.989 34.135 1.00 36.86 108 ASP A CA 1
ATOM 628 C C . ASP A 1 85 ? -16.040 -21.418 33.906 1.00 37.38 108 ASP A C 1
ATOM 629 O O . ASP A 1 85 ? -17.181 -21.755 34.211 1.00 37.05 108 ASP A O 1
ATOM 634 N N . LYS A 1 86 ? -15.159 -22.248 33.356 1.00 37.89 109 LYS A N 1
ATOM 635 C CA . LYS A 1 86 ? -15.452 -23.655 33.103 1.00 37.97 109 LYS A CA 1
ATOM 636 C C . LYS A 1 86 ? -16.405 -23.917 31.938 1.00 37.53 109 LYS A C 1
ATOM 637 O O . LYS A 1 86 ? -16.873 -25.044 31.752 1.00 37.62 109 LYS A O 1
ATOM 643 N N . THR A 1 87 ? -16.682 -22.893 31.140 1.00 37.18 110 THR A N 1
ATOM 644 C CA . THR A 1 87 ? -17.598 -23.077 30.025 1.00 37.11 110 THR A CA 1
ATOM 645 C C . THR A 1 87 ? -17.081 -22.641 28.668 1.00 38.00 110 THR A C 1
ATOM 646 O O . THR A 1 87 ? -15.985 -22.098 28.526 1.00 40.17 110 THR A O 1
ATOM 650 N N . LEU A 1 88 ? -17.911 -22.903 27.672 1.00 37.74 111 LEU A N 1
ATOM 651 C CA . LEU A 1 88 ? -17.657 -22.538 26.295 1.00 37.31 111 LEU A CA 1
ATOM 652 C C . LEU A 1 88 ? -18.946 -21.829 25.915 1.00 38.31 111 LEU A C 1
ATOM 653 O O . LEU A 1 88 ? -20.018 -22.180 26.413 1.00 37.68 111 LEU A O 1
ATOM 658 N N . LYS A 1 89 ? -18.858 -20.827 25.055 1.00 38.10 112 LYS A N 1
ATOM 659 C CA . LYS A 1 89 ? -20.061 -20.133 24.644 1.00 38.55 112 LYS A CA 1
ATOM 660 C C . LYS A 1 89 ? -20.101 -19.991 23.139 1.00 38.73 112 LYS A C 1
ATOM 661 O O . LYS A 1 89 ? -19.074 -19.741 22.512 1.00 39.24 112 LYS A O 1
ATOM 667 N N . ILE A 1 90 ? -21.285 -20.184 22.561 1.00 38.19 113 ILE A N 1
ATOM 668 C CA . ILE A 1 90 ? -21.454 -20.032 21.122 1.00 36.98 113 ILE A CA 1
ATOM 669 C C . ILE A 1 90 ? -21.905 -18.578 20.997 1.00 38.14 113 ILE A C 1
ATOM 670 O O . ILE A 1 90 ? -22.687 -18.096 21.825 1.00 35.87 113 ILE A O 1
ATOM 675 N N . TRP A 1 91 ? -21.400 -17.879 19.981 1.00 40.06 114 TRP A N 1
ATOM 676 C CA . TRP A 1 91 ? -21.743 -16.474 19.772 1.00 42.01 114 TRP A CA 1
ATOM 677 C C . TRP A 1 91 ? -22.190 -16.170 18.362 1.00 43.54 114 TRP A C 1
ATOM 678 O O . TRP A 1 91 ? -21.662 -16.723 17.393 1.00 44.47 114 TRP A O 1
ATOM 689 N N . ASP A 1 92 ? -23.170 -15.278 18.260 1.00 44.38 115 ASP A N 1
ATOM 690 C CA . ASP A 1 92 ? -23.678 -14.839 16.974 1.00 44.45 115 ASP A CA 1
ATOM 691 C C . ASP A 1 92 ? -22.877 -13.571 16.733 1.00 44.67 115 ASP A C 1
ATOM 692 O O . ASP A 1 92 ? -23.194 -12.529 17.294 1.00 43.86 115 ASP A O 1
ATOM 697 N N . VAL A 1 93 ? -21.823 -13.666 15.930 1.00 45.65 116 VAL A N 1
ATOM 698 C CA . VAL A 1 93 ? -20.977 -12.504 15.660 1.00 47.16 116 VAL A CA 1
ATOM 699 C C . VAL A 1 93 ? -21.789 -11.322 15.139 1.00 46.57 116 VAL A C 1
ATOM 700 O O . VAL A 1 93 ? -21.433 -10.163 15.333 1.00 45.03 116 VAL A O 1
ATOM 704 N N . SER A 1 94 ? -22.897 -11.622 14.484 1.00 47.12 117 SER A N 1
ATOM 705 C CA . SER A 1 94 ? -23.735 -10.570 13.947 1.00 46.76 117 SER A CA 1
ATOM 706 C C . SER A 1 94 ? -24.424 -9.778 15.060 1.00 45.47 117 SER A C 1
ATOM 707 O O . SER A 1 94 ? -24.305 -8.557 15.117 1.00 44.61 117 SER A O 1
ATOM 710 N N . SER A 1 95 ? -25.135 -10.469 15.948 1.00 43.64 118 SER A N 1
ATOM 711 C CA . SER A 1 95 ? -25.838 -9.791 17.028 1.00 44.07 118 SER A CA 1
ATOM 712 C C . SER A 1 95 ? -25.019 -9.614 18.304 1.00 44.68 118 SER A C 1
ATOM 713 O O . SER A 1 95 ? -25.474 -8.967 19.245 1.00 44.04 118 SER A O 1
ATOM 716 N N . GLY A 1 96 ? -23.817 -10.189 18.333 1.00 45.88 119 GLY A N 1
ATOM 717 C CA . GLY A 1 96 ? -22.970 -10.094 19.511 1.00 46.09 119 GLY A CA 1
ATOM 718 C C . GLY A 1 96 ? -23.560 -10.805 20.724 1.00 47.10 119 GLY A C 1
ATOM 719 O O . GLY A 1 96 ? -22.967 -10.822 21.808 1.00 47.60 119 GLY A O 1
ATOM 720 N N . LYS A 1 97 ? -24.724 -11.414 20.536 1.00 47.22 120 LYS A N 1
ATOM 721 C CA . LYS A 1 97 ? -25.415 -12.109 21.616 1.00 47.63 120 LYS A CA 1
ATOM 722 C C . LYS A 1 97 ? -24.988 -13.565 21.774 1.00 45.43 120 LYS A C 1
ATOM 723 O O . LYS A 1 97 ? -24.574 -14.215 20.812 1.00 43.72 120 LYS A O 1
ATOM 729 N N . CYS A 1 98 ? -25.105 -14.075 22.996 1.00 43.97 121 CYS A N 1
ATOM 730 C CA . CYS A 1 98 ? -24.734 -15.452 23.288 1.00 44.04 121 CYS A CA 1
ATOM 731 C C . CYS A 1 98 ? -25.860 -16.434 23.002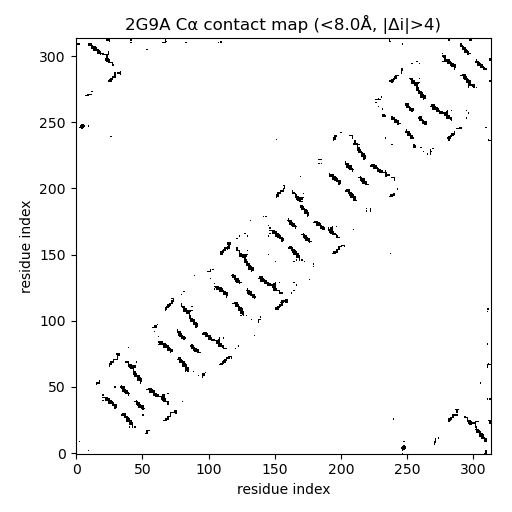 1.00 44.00 121 CYS A C 1
ATOM 732 O O . CYS A 1 98 ? -26.905 -16.395 23.649 1.00 44.30 121 CYS A O 1
ATOM 735 N N . LEU A 1 99 ? -25.625 -17.324 22.039 1.00 43.32 122 LEU A N 1
ATOM 736 C CA . LEU A 1 99 ? -26.602 -18.331 21.642 1.00 42.54 122 LEU A CA 1
ATOM 737 C C . LEU A 1 99 ? -26.648 -19.528 22.579 1.00 44.16 122 LEU A C 1
ATOM 738 O O . LEU A 1 99 ? -27.723 -19.937 23.011 1.00 45.44 122 LEU A O 1
ATOM 743 N N . LYS A 1 100 ? -25.485 -20.092 22.893 1.00 44.62 123 LYS A N 1
ATOM 744 C CA . LYS A 1 100 ? -25.413 -21.263 23.771 1.00 44.23 123 LYS A CA 1
ATOM 745 C C . LYS A 1 100 ? -24.232 -21.193 24.745 1.00 43.85 123 LYS A C 1
ATOM 746 O O . LYS A 1 100 ? -23.195 -20.588 24.439 1.00 44.39 123 LYS A O 1
ATOM 752 N N . THR A 1 101 ? -24.404 -21.801 25.920 1.00 41.85 124 THR A N 1
ATOM 753 C CA . THR A 1 101 ? -23.352 -21.851 26.934 1.00 40.95 124 THR A CA 1
ATOM 754 C C . THR A 1 101 ? -23.122 -23.331 27.219 1.00 42.43 124 THR A C 1
ATOM 755 O O . THR A 1 101 ? -23.896 -23.969 27.930 1.00 43.11 124 THR A O 1
ATOM 759 N N . LEU A 1 102 ? -22.051 -23.871 26.647 1.00 44.00 125 LEU A N 1
ATOM 760 C CA . LEU A 1 102 ? -21.712 -25.281 26.794 1.00 45.54 125 LEU A CA 1
ATOM 761 C C . LEU A 1 102 ? -21.126 -25.612 28.165 1.00 47.08 125 LEU A C 1
ATOM 762 O O . LEU A 1 102 ? -19.988 -25.241 28.470 1.00 46.38 125 LEU A O 1
ATOM 767 N N . LYS A 1 103 ? -21.917 -26.319 28.978 1.00 47.90 126 LYS A N 1
ATOM 768 C CA . LYS A 1 103 ? -21.514 -26.721 30.328 1.00 47.70 126 LYS A CA 1
ATOM 769 C C . LYS A 1 103 ? -21.121 -28.194 30.340 1.00 47.14 126 LYS A C 1
ATOM 770 O O . LYS A 1 103 ? -21.762 -29.008 29.677 1.00 47.63 126 LYS A O 1
ATOM 776 N N . GLY A 1 104 ? -20.074 -28.533 31.091 1.00 45.88 127 GLY A N 1
ATOM 777 C CA . GLY A 1 104 ? -19.625 -29.915 31.155 1.00 43.12 127 GLY A CA 1
ATOM 778 C C . GLY A 1 104 ? -18.256 -30.099 31.788 1.00 42.53 127 GLY A C 1
ATOM 779 O O . GLY A 1 104 ? -18.082 -30.954 32.655 1.00 41.69 127 GLY A O 1
ATOM 780 N N . HIS A 1 105 ? -17.277 -29.308 31.357 1.00 42.18 128 HIS A N 1
ATOM 781 C CA . HIS A 1 105 ? -15.926 -29.402 31.903 1.00 40.95 128 HIS A CA 1
ATOM 782 C C . HIS A 1 105 ? -15.903 -29.032 33.381 1.00 40.54 128 HIS A C 1
ATOM 783 O O . HIS A 1 105 ? -16.696 -28.206 33.828 1.00 40.72 128 HIS A O 1
ATOM 790 N N . SER A 1 106 ? -14.995 -29.638 34.138 1.00 39.50 129 SER A N 1
ATOM 791 C CA . SER A 1 106 ? -14.925 -29.359 35.563 1.00 40.97 129 SER A CA 1
ATOM 792 C C . SER A 1 106 ? -13.833 -28.367 35.927 1.00 41.69 129 SER A C 1
ATOM 793 O O . SER A 1 106 ? -13.697 -27.975 37.085 1.00 42.84 129 SER A O 1
ATOM 796 N N . ASN A 1 107 ? -13.050 -27.958 34.939 1.00 42.10 130 ASN A N 1
ATOM 797 C CA . ASN A 1 107 ? -11.991 -26.992 35.185 1.00 41.21 130 ASN A CA 1
ATOM 798 C C . ASN A 1 107 ? -11.960 -26.008 34.021 1.00 40.35 130 ASN A C 1
ATOM 799 O O . ASN A 1 107 ? -12.882 -25.980 33.205 1.00 40.13 130 ASN A O 1
ATOM 804 N N . TYR A 1 108 ? -10.906 -25.207 33.936 1.00 39.76 131 TYR A N 1
ATOM 805 C CA . TYR A 1 108 ? -10.800 -24.225 32.866 1.00 39.83 131 TYR A CA 1
ATOM 806 C C . TYR A 1 108 ? -10.898 -24.890 31.497 1.00 38.44 131 TYR A C 1
ATOM 807 O O . TYR A 1 108 ? -10.508 -26.042 31.329 1.00 38.03 131 TYR A O 1
ATOM 816 N N . VAL A 1 109 ? -11.445 -24.166 30.525 1.00 36.95 132 VAL A N 1
ATOM 817 C CA . VAL A 1 109 ? -11.553 -24.666 29.156 1.00 34.90 132 VAL A CA 1
ATOM 818 C C . VAL A 1 109 ? -10.452 -23.884 28.466 1.00 34.96 132 VAL A C 1
ATOM 819 O O . VAL A 1 109 ? -10.544 -22.673 28.328 1.00 35.64 132 VAL A O 1
ATOM 823 N N . PHE A 1 110 ? -9.408 -24.580 28.042 1.00 34.47 133 PHE A N 1
ATOM 824 C CA . PHE A 1 110 ? -8.248 -23.932 27.452 1.00 34.92 133 PHE A CA 1
ATOM 825 C C . PHE A 1 110 ? -8.263 -23.689 25.955 1.00 35.10 133 PHE A C 1
ATOM 826 O O . PHE A 1 110 ? -7.681 -22.705 25.478 1.00 35.86 133 PHE A O 1
ATOM 834 N N . CYS A 1 111 ? -8.906 -24.583 25.215 1.00 34.09 134 CYS A N 1
ATOM 835 C CA . CYS A 1 111 ? -8.954 -24.461 23.758 1.00 33.31 134 CYS A CA 1
ATOM 836 C C . CYS A 1 111 ? -10.289 -24.944 23.189 1.00 31.89 134 CYS A C 1
ATOM 837 O O . CYS A 1 111 ? -11.003 -25.718 23.841 1.00 30.90 134 CYS A O 1
ATOM 840 N N . CYS A 1 112 ? -10.611 -24.485 21.977 1.00 30.07 135 CYS A N 1
ATOM 841 C CA . CYS A 1 112 ? -11.864 -24.849 21.308 1.00 29.49 135 CYS A CA 1
ATOM 842 C C . CYS A 1 112 ? -11.764 -24.679 19.786 1.00 28.31 135 CYS A C 1
ATOM 843 O O . CYS A 1 112 ? -10.877 -23.986 19.293 1.00 30.45 135 CYS A O 1
ATOM 846 N N . ASN A 1 113 ? -12.672 -25.312 19.045 1.00 26.35 136 ASN A N 1
ATOM 847 C CA . ASN A 1 113 ? -12.677 -25.226 17.579 1.00 24.46 136 ASN A CA 1
ATOM 848 C C . ASN A 1 113 ? -13.960 -25.795 16.967 1.00 24.72 136 ASN A C 1
ATOM 849 O O . ASN A 1 113 ? -14.580 -26.688 17.532 1.00 25.23 136 ASN A O 1
ATOM 854 N N . PHE A 1 114 ? -14.370 -25.267 15.820 1.00 25.87 137 PHE A N 1
ATOM 855 C CA . PHE A 1 114 ? -15.540 -25.795 15.119 1.00 26.08 137 PHE A CA 1
ATOM 856 C C . PHE A 1 114 ? -14.992 -26.818 14.119 1.00 27.39 137 PHE A C 1
ATOM 857 O O . PHE A 1 114 ? -13.807 -26.788 13.784 1.00 27.47 137 PHE A O 1
ATOM 865 N N . ASN A 1 115 ? -15.831 -27.727 13.637 1.00 29.78 138 ASN A N 1
ATOM 866 C CA . ASN A 1 115 ? -15.364 -28.636 12.592 1.00 31.28 138 ASN A CA 1
ATOM 867 C C . ASN A 1 115 ? -15.692 -27.863 11.308 1.00 33.03 138 ASN A C 1
ATOM 868 O O . ASN A 1 115 ? -16.368 -26.830 11.356 1.00 31.78 138 ASN A O 1
ATOM 873 N N . PRO A 1 116 ? -15.198 -28.318 10.149 1.00 35.38 139 PRO A N 1
ATOM 874 C CA . PRO A 1 116 ? -15.525 -27.561 8.934 1.00 36.85 139 PRO A CA 1
ATOM 875 C C . PRO A 1 116 ? -17.026 -27.379 8.700 1.00 38.56 139 PRO A C 1
ATOM 876 O O . PRO A 1 116 ? -17.469 -26.305 8.333 1.00 38.93 139 PRO A O 1
ATOM 880 N N . GLN A 1 117 ? -17.805 -28.428 8.927 1.00 40.61 140 GLN A N 1
ATOM 881 C CA . GLN A 1 117 ? -19.245 -28.377 8.719 1.00 43.05 140 GLN A CA 1
ATOM 882 C C . GLN A 1 117 ? -19.959 -27.564 9.791 1.00 43.04 140 GLN A C 1
ATOM 883 O O . GLN A 1 117 ? -21.180 -27.462 9.798 1.00 44.43 140 GLN A O 1
ATOM 889 N N . SER A 1 118 ? -19.180 -26.985 10.696 1.00 42.96 141 SER A N 1
ATOM 890 C CA . SER A 1 118 ? -19.691 -26.154 11.789 1.00 42.47 141 SER A CA 1
ATOM 891 C C . SER A 1 118 ? -20.889 -26.678 12.591 1.00 41.67 141 SER A C 1
ATOM 892 O O . SER A 1 118 ? -21.648 -25.887 13.157 1.00 42.45 141 SER A O 1
ATOM 895 N N . ASN A 1 119 ? -21.068 -27.995 12.648 1.00 39.38 142 ASN A N 1
ATOM 896 C CA . ASN A 1 119 ? -22.166 -28.543 13.428 1.00 37.42 142 ASN A CA 1
ATOM 897 C C . ASN A 1 119 ? -21.617 -29.109 14.725 1.00 38.17 142 ASN A C 1
ATOM 898 O O . ASN A 1 119 ? -22.367 -29.502 15.622 1.00 39.75 142 ASN A O 1
ATOM 903 N N . LEU A 1 120 ? -20.294 -29.135 14.829 1.00 37.40 143 LEU A N 1
ATOM 904 C CA . LEU A 1 120 ? -19.644 -29.654 16.022 1.00 36.80 143 LEU A CA 1
ATOM 905 C C . LEU A 1 120 ? -18.617 -28.684 16.583 1.00 36.64 143 LEU A C 1
ATOM 906 O O . LEU A 1 120 ? -18.076 -27.838 15.864 1.00 37.13 143 LEU A O 1
ATOM 911 N N . ILE A 1 121 ? -18.357 -28.831 17.878 1.00 35.80 144 ILE A N 1
ATOM 912 C CA . ILE A 1 121 ? -17.378 -28.025 18.601 1.00 33.72 144 ILE A CA 1
ATOM 913 C C . ILE A 1 121 ? -16.481 -29.008 19.347 1.00 33.15 144 ILE A C 1
ATOM 914 O O . ILE A 1 121 ? -16.978 -29.930 20.008 1.00 33.59 144 ILE A O 1
ATOM 919 N N . VAL A 1 122 ? -15.169 -28.841 19.223 1.00 31.51 145 VAL A N 1
ATOM 920 C CA . VAL A 1 122 ? -14.243 -29.697 19.951 1.00 29.43 145 VAL A CA 1
ATOM 921 C C . VAL A 1 122 ? -13.668 -28.762 20.996 1.00 27.93 145 VAL A C 1
ATOM 922 O O . VAL A 1 122 ? -13.406 -27.600 20.705 1.00 25.33 145 VAL A O 1
ATOM 926 N N . SER A 1 123 ? -13.504 -29.263 22.214 1.00 28.79 146 SER A N 1
ATOM 927 C CA . SER A 1 123 ? -12.984 -28.452 23.307 1.00 29.21 146 SER A CA 1
ATOM 928 C C . SER A 1 123 ? -11.919 -29.177 24.109 1.00 30.58 146 SER A C 1
ATOM 929 O O . SER A 1 123 ? -11.941 -30.405 24.239 1.00 29.27 146 SER A O 1
ATOM 932 N N . GLY A 1 124 ? -10.990 -28.398 24.649 1.00 32.03 147 GLY A N 1
ATOM 933 C CA . GLY A 1 124 ? -9.922 -28.955 25.455 1.00 34.27 147 GLY A CA 1
ATOM 934 C C . GLY A 1 124 ? -9.950 -28.246 26.791 1.00 35.49 147 GLY A C 1
ATOM 935 O O . GLY A 1 124 ? -10.019 -27.018 26.842 1.00 36.10 147 GLY A O 1
ATOM 936 N N . SER A 1 125 ? -9.890 -29.006 27.876 1.00 36.85 148 SER A N 1
ATOM 937 C CA . SER A 1 125 ? -9.937 -28.415 29.199 1.00 38.77 148 SER A CA 1
ATOM 938 C C . SER A 1 125 ? -8.763 -28.790 30.096 1.00 39.68 148 SER A C 1
ATOM 939 O O . SER A 1 125 ? -7.907 -29.597 29.738 1.00 39.31 148 SER A O 1
ATOM 942 N N . PHE A 1 126 ? -8.741 -28.180 31.274 1.00 40.40 149 PHE A N 1
ATOM 943 C CA . PHE A 1 126 ? -7.719 -28.438 32.278 1.00 40.82 149 PHE A CA 1
ATOM 944 C C . PHE A 1 126 ? -7.984 -29.833 32.837 1.00 39.05 149 PHE A C 1
ATOM 945 O O . PHE A 1 126 ? -7.057 -30.575 33.162 1.00 39.14 149 PHE A O 1
ATOM 953 N N . ASP A 1 127 ? -9.265 -30.184 32.928 1.00 37.12 150 ASP A N 1
ATOM 954 C CA . ASP A 1 127 ? -9.683 -31.474 33.459 1.00 34.90 150 ASP A CA 1
ATOM 955 C C . ASP A 1 127 ? -9.118 -32.653 32.681 1.00 33.75 150 ASP A C 1
ATOM 956 O O . ASP A 1 127 ? -9.350 -33.810 33.028 1.00 33.08 150 ASP A O 1
ATOM 961 N N . GLU A 1 128 ? -8.371 -32.351 31.627 1.00 33.06 151 GLU A N 1
ATOM 962 C CA . GLU A 1 128 ? -7.713 -33.370 30.812 1.00 31.80 151 GLU A CA 1
ATOM 963 C C . GLU A 1 128 ? -8.609 -34.199 29.917 1.00 30.78 151 GLU A C 1
ATOM 964 O O . GLU A 1 128 ? -8.255 -35.302 29.524 1.00 31.86 151 GLU A O 1
ATOM 970 N N . SER A 1 129 ? -9.774 -33.672 29.592 1.00 30.56 152 SER A N 1
ATOM 971 C CA . SER A 1 129 ? -10.675 -34.385 28.708 1.00 29.45 152 SER A CA 1
ATOM 972 C C . SER A 1 129 ? -10.770 -33.585 27.420 1.00 29.09 152 SER A C 1
ATOM 973 O O . SER A 1 129 ? -10.273 -32.462 27.331 1.00 28.24 152 SER A O 1
ATOM 976 N N . VAL A 1 130 ? -11.378 -34.187 26.413 1.00 30.01 153 VAL A N 1
ATOM 977 C CA . VAL A 1 130 ? -11.617 -33.509 25.153 1.00 30.95 153 VAL A CA 1
ATOM 978 C C . VAL A 1 130 ? -13.086 -33.801 24.927 1.00 32.54 153 VAL A C 1
ATOM 979 O O . VAL A 1 130 ? -13.498 -34.963 24.980 1.00 34.26 153 VAL A O 1
ATOM 983 N N . ARG A 1 131 ? -13.878 -32.750 24.725 1.00 33.12 154 ARG A N 1
ATOM 984 C CA . ARG A 1 131 ? -15.312 -32.907 24.495 1.00 32.99 154 ARG A CA 1
ATOM 985 C C . ARG A 1 131 ? -15.733 -32.455 23.099 1.00 32.58 154 ARG A C 1
ATOM 986 O O . ARG A 1 131 ? -15.190 -31.501 22.538 1.00 32.47 154 ARG A O 1
ATOM 994 N N . ILE A 1 132 ? -16.706 -33.170 22.549 1.00 31.82 155 ILE A N 1
ATOM 995 C CA . ILE A 1 132 ? -17.257 -32.888 21.232 1.00 30.87 155 ILE A CA 1
ATOM 996 C C . ILE A 1 132 ? -18.686 -32.411 21.482 1.00 31.88 155 ILE A C 1
ATOM 997 O O . ILE A 1 132 ? -19.493 -33.112 22.098 1.00 30.87 155 ILE A O 1
ATOM 1002 N N . TRP A 1 133 ? -18.994 -31.210 21.011 1.00 33.52 156 TRP A N 1
ATOM 1003 C CA . TRP A 1 133 ? -20.316 -30.653 21.235 1.00 34.79 156 TRP A CA 1
ATOM 1004 C C . TRP A 1 133 ? -21.169 -30.481 19.989 1.00 35.57 156 TRP A C 1
ATOM 1005 O O . TRP A 1 133 ? -20.664 -30.390 18.866 1.00 34.59 156 TRP A O 1
ATOM 1016 N N . ASP A 1 134 ? -22.477 -30.423 20.217 1.00 36.76 157 ASP A N 1
ATOM 1017 C CA . ASP A 1 134 ? -23.448 -30.226 19.155 1.00 37.57 157 ASP A CA 1
ATOM 1018 C C . ASP A 1 134 ? -23.787 -28.737 19.147 1.00 37.03 157 ASP A C 1
ATOM 1019 O O . ASP A 1 134 ? -24.422 -28.237 20.077 1.00 37.33 157 ASP A O 1
ATOM 1024 N N . VAL A 1 135 ? -23.365 -28.031 18.105 1.00 35.61 158 VAL A N 1
ATOM 1025 C CA . VAL A 1 135 ? -23.624 -26.604 18.018 1.00 35.36 158 VAL A CA 1
ATOM 1026 C C . VAL A 1 135 ? -25.106 -26.223 18.142 1.00 37.01 158 VAL A C 1
ATOM 1027 O O . VAL A 1 135 ? -25.437 -25.265 18.835 1.00 38.74 158 VAL A O 1
ATOM 1031 N N . LYS A 1 136 ? -25.998 -26.967 17.490 1.00 37.75 159 LYS A N 1
ATOM 1032 C CA . LYS A 1 136 ? -27.432 -26.656 17.533 1.00 37.57 159 LYS A CA 1
ATOM 1033 C C . LYS A 1 136 ? -28.121 -26.954 18.849 1.00 38.28 159 LYS A C 1
ATOM 1034 O O . LYS A 1 136 ? -28.877 -26.124 19.347 1.00 38.08 159 LYS A O 1
ATOM 1040 N N . THR A 1 137 ? -27.876 -28.142 19.397 1.00 39.72 160 THR A N 1
ATOM 1041 C CA . THR A 1 137 ? -28.499 -28.562 20.651 1.00 41.16 160 THR A CA 1
ATOM 1042 C C . THR A 1 137 ? -27.729 -28.069 21.870 1.00 42.96 160 THR A C 1
ATOM 1043 O O . THR A 1 137 ? -28.240 -28.128 22.997 1.00 45.58 160 THR A O 1
ATOM 1047 N N . GLY A 1 138 ? -26.503 -27.595 21.647 1.00 43.47 161 GLY A N 1
ATOM 1048 C CA . GLY A 1 138 ? -25.688 -27.104 22.748 1.00 43.05 161 GLY A CA 1
ATOM 1049 C C . GLY A 1 138 ? -25.377 -28.180 23.777 1.00 42.51 161 GLY A C 1
ATOM 1050 O O . GLY A 1 138 ? -24.957 -27.885 24.901 1.00 42.00 161 GLY A O 1
ATOM 1051 N N . LYS A 1 139 ? -25.592 -29.435 23.396 1.00 42.43 162 LYS A N 1
ATOM 1052 C CA . LYS A 1 139 ? -25.323 -30.549 24.290 1.00 42.67 162 LYS A CA 1
ATOM 1053 C C . LYS A 1 139 ? -23.990 -31.209 23.933 1.00 43.02 162 LYS A C 1
ATOM 1054 O O . LYS A 1 139 ? -23.475 -31.065 22.818 1.00 43.07 162 LYS A O 1
ATOM 1060 N N . CYS A 1 140 ? -23.434 -31.931 24.896 1.00 41.92 163 CYS A N 1
ATOM 1061 C CA . CYS A 1 140 ? -22.162 -32.605 24.716 1.00 39.61 163 CYS A CA 1
ATOM 1062 C C . CYS A 1 140 ? -22.371 -34.019 24.175 1.00 37.47 163 CYS A C 1
ATOM 1063 O O . CYS A 1 140 ? -23.074 -34.824 24.786 1.00 36.66 163 CYS A O 1
ATOM 1066 N N . LEU A 1 141 ? -21.746 -34.310 23.033 1.00 36.13 164 LEU A N 1
ATOM 1067 C CA . LEU A 1 141 ? -21.840 -35.623 22.387 1.00 34.98 164 LEU A CA 1
ATOM 1068 C C . LEU A 1 141 ? -20.892 -36.693 22.938 1.00 36.04 164 LEU A C 1
ATOM 1069 O O . LEU A 1 141 ? -21.256 -37.871 23.005 1.00 36.51 164 LEU A O 1
ATOM 1074 N N . LYS A 1 142 ? -19.680 -36.294 23.321 1.00 36.34 165 LYS A N 1
ATOM 1075 C CA . LYS A 1 142 ? -18.702 -37.244 23.855 1.00 35.80 165 LYS A CA 1
ATOM 1076 C C . LYS A 1 142 ? -17.713 -36.609 24.812 1.00 35.37 165 LYS A C 1
ATOM 1077 O O . LYS A 1 142 ? -17.439 -35.406 24.744 1.00 34.57 165 LYS A O 1
ATOM 1083 N N . THR A 1 143 ? -17.186 -37.433 25.713 1.00 34.32 166 THR A N 1
ATOM 1084 C CA . THR A 1 143 ? -16.180 -36.983 26.661 1.00 33.73 166 THR A CA 1
ATOM 1085 C C . THR A 1 143 ? -15.014 -37.939 26.520 1.00 32.94 166 THR A C 1
ATOM 1086 O O . THR A 1 143 ? -14.992 -39.002 27.136 1.00 34.59 166 THR A O 1
ATOM 1090 N N . LEU A 1 144 ? -14.049 -37.570 25.690 1.00 31.90 167 LEU A N 1
ATOM 1091 C CA . LEU A 1 144 ? -12.894 -38.426 25.475 1.00 32.50 167 LEU A CA 1
ATOM 1092 C C . LEU A 1 144 ? -11.903 -38.293 26.626 1.00 31.34 167 LEU A C 1
ATOM 1093 O O . LEU A 1 144 ? -11.449 -37.198 26.945 1.00 32.50 167 LEU A O 1
ATOM 1098 N N . PRO A 1 145 ? -11.569 -39.402 27.291 1.00 31.77 168 PRO A N 1
ATOM 1099 C CA . PRO A 1 145 ? -10.599 -39.244 28.389 1.00 31.05 168 PRO A CA 1
ATOM 1100 C C . PRO A 1 145 ? -9.224 -39.128 27.703 1.00 29.25 168 PRO A C 1
ATOM 1101 O O . PRO A 1 145 ? -8.335 -39.953 27.895 1.00 28.08 168 PRO A O 1
ATOM 1105 N N . ALA A 1 146 ? -9.091 -38.081 26.897 1.00 27.94 169 ALA A N 1
ATOM 1106 C CA . ALA A 1 146 ? -7.904 -37.803 26.092 1.00 28.19 169 ALA A CA 1
ATOM 1107 C C . ALA A 1 146 ? -6.507 -37.872 26.713 1.00 26.99 169 ALA A C 1
ATOM 1108 O O . ALA A 1 146 ? -5.643 -38.597 26.211 1.00 24.42 169 ALA A O 1
ATOM 1110 N N . HIS A 1 147 ? -6.269 -37.118 27.778 1.00 26.57 170 HIS A N 1
ATOM 1111 C CA . HIS A 1 147 ? -4.941 -37.123 28.372 1.00 28.75 170 HIS A CA 1
ATOM 1112 C C . HIS A 1 147 ? -4.905 -37.285 29.889 1.00 29.12 170 HIS A C 1
ATOM 1113 O O . HIS A 1 147 ? -5.911 -37.606 30.514 1.00 31.07 170 HIS A O 1
ATOM 1120 N N . SER A 1 148 ? -3.731 -37.069 30.473 1.00 28.44 171 SER A N 1
ATOM 1121 C CA . SER A 1 148 ? -3.560 -37.205 31.912 1.00 27.14 171 SER A CA 1
ATOM 1122 C C . SER A 1 148 ? -2.975 -35.938 32.499 1.00 26.65 171 SER A C 1
ATOM 1123 O O . SER A 1 148 ? -2.308 -35.963 33.524 1.00 27.85 171 SER A O 1
ATOM 1126 N N . ASP A 1 149 ? -3.222 -34.831 31.818 1.00 26.22 172 ASP A N 1
ATOM 1127 C CA . ASP A 1 149 ? -2.761 -33.516 32.237 1.00 25.19 172 ASP A CA 1
ATOM 1128 C C . ASP A 1 149 ? -3.642 -32.578 31.445 1.00 25.79 172 ASP A C 1
ATOM 1129 O O . ASP A 1 149 ? -4.449 -33.032 30.633 1.00 27.39 172 ASP A O 1
ATOM 1134 N N . PRO A 1 150 ? -3.510 -31.262 31.656 1.00 25.64 173 PRO A N 1
ATOM 1135 C CA . PRO A 1 150 ? -4.377 -30.368 30.876 1.00 23.03 173 PRO A CA 1
ATOM 1136 C C . PRO A 1 150 ? -4.169 -30.475 29.352 1.00 24.38 173 PRO A C 1
ATOM 1137 O O . PRO A 1 150 ? -3.056 -30.709 28.865 1.00 23.39 173 PRO A O 1
ATOM 1141 N N . VAL A 1 151 ? -5.262 -30.307 28.612 1.00 25.24 174 VAL A N 1
ATOM 1142 C CA . VAL A 1 151 ? -5.255 -30.361 27.155 1.00 23.09 174 VAL A CA 1
ATOM 1143 C C . VAL A 1 151 ? -5.062 -28.939 26.622 1.00 23.64 174 VAL A C 1
ATOM 1144 O O . VAL A 1 151 ? -5.906 -28.071 26.857 1.00 23.88 174 VAL A O 1
ATOM 1148 N N . SER A 1 152 ? -3.966 -28.718 25.891 1.00 22.84 175 SER A N 1
ATOM 1149 C CA . SER A 1 152 ? -3.633 -27.402 25.336 1.00 19.99 175 SER A CA 1
ATOM 1150 C C . SER A 1 152 ? -4.185 -27.041 23.955 1.00 18.30 175 SER A C 1
ATOM 1151 O O . SER A 1 152 ? -4.195 -25.872 23.593 1.00 15.64 175 SER A O 1
ATOM 1154 N N . ALA A 1 153 ? -4.634 -28.020 23.179 1.00 19.54 176 ALA A N 1
ATOM 1155 C CA . ALA A 1 153 ? -5.151 -27.724 21.837 1.00 20.80 176 ALA A CA 1
ATOM 1156 C C . ALA A 1 153 ? -6.048 -28.819 21.226 1.00 20.38 176 ALA A C 1
ATOM 1157 O O . ALA A 1 153 ? -5.849 -30.018 21.455 1.00 18.73 176 ALA A O 1
ATOM 1159 N N . VAL A 1 154 ? -7.040 -28.385 20.449 1.00 21.35 177 VAL A N 1
ATOM 1160 C CA . VAL A 1 154 ? -7.981 -29.293 19.782 1.00 22.44 177 VAL A CA 1
ATOM 1161 C C . VAL A 1 154 ? -8.239 -28.765 18.375 1.00 23.97 177 VAL A C 1
ATOM 1162 O O . VAL A 1 154 ? -8.543 -27.578 18.200 1.00 23.91 177 VAL A O 1
ATOM 1166 N N . HIS A 1 155 ? -8.148 -29.644 17.378 1.00 25.57 178 HIS A N 1
ATOM 1167 C CA . HIS A 1 155 ? -8.333 -29.222 15.989 1.00 26.99 178 HIS A CA 1
ATOM 1168 C C . HIS A 1 155 ? -8.935 -30.335 15.111 1.00 27.27 178 HIS A C 1
ATOM 1169 O O . HIS A 1 155 ? -8.644 -31.516 15.320 1.00 27.95 178 HIS A O 1
ATOM 1176 N N . PHE A 1 156 ? -9.775 -29.953 14.144 1.00 27.19 179 PHE A N 1
ATOM 1177 C CA . PHE A 1 156 ? -10.400 -30.895 13.199 1.00 26.54 179 PHE A CA 1
ATOM 1178 C C . PHE A 1 156 ? -9.665 -30.817 11.862 1.00 27.15 179 PHE A C 1
ATOM 1179 O O . PHE A 1 156 ? -9.099 -29.774 11.537 1.00 26.41 179 PHE A O 1
ATOM 1187 N N . ASN A 1 157 ? -9.692 -31.898 11.079 1.00 28.49 180 ASN A N 1
ATOM 1188 C CA . ASN A 1 157 ? -9.054 -31.905 9.755 1.00 29.31 180 ASN A CA 1
ATOM 1189 C C . ASN A 1 157 ? -10.053 -31.423 8.683 1.00 30.45 180 ASN A C 1
ATOM 1190 O O . ASN A 1 157 ? -11.242 -31.281 8.968 1.00 31.24 180 ASN A O 1
ATOM 1195 N N . ARG A 1 158 ? -9.576 -31.172 7.461 1.00 32.27 181 ARG A N 1
ATOM 1196 C CA . ARG A 1 158 ? -10.418 -30.662 6.360 1.00 32.55 181 ARG A CA 1
ATOM 1197 C C . ARG A 1 158 ? -11.873 -31.111 6.322 1.00 32.66 181 ARG A C 1
ATOM 1198 O O . ARG A 1 158 ? -12.753 -30.333 5.941 1.00 33.34 181 ARG A O 1
ATOM 1206 N N . ASP A 1 159 ? -12.136 -32.363 6.682 1.00 32.11 182 ASP A N 1
ATOM 1207 C CA . ASP A 1 159 ? -13.504 -32.857 6.634 1.00 30.87 182 ASP A CA 1
ATOM 1208 C C . ASP A 1 159 ? -14.057 -33.220 7.994 1.00 29.32 182 ASP A C 1
ATOM 1209 O O . ASP A 1 159 ? -15.031 -33.954 8.100 1.00 30.58 182 ASP A O 1
ATOM 1214 N N . GLY A 1 160 ? -13.425 -32.699 9.032 1.00 27.08 183 GLY A N 1
ATOM 1215 C CA . GLY A 1 160 ? -13.882 -32.952 10.381 1.00 27.51 183 GLY A CA 1
ATOM 1216 C C . GLY A 1 160 ? -14.075 -34.400 10.746 1.00 27.69 183 GLY A C 1
ATOM 1217 O O . GLY A 1 160 ? -14.908 -34.719 11.585 1.00 28.81 183 GLY A O 1
ATOM 1218 N N . SER A 1 161 ? -13.316 -35.286 10.122 1.00 27.19 184 SER A N 1
ATOM 1219 C CA . SER A 1 161 ? -13.426 -36.699 10.441 1.00 28.42 184 SER A CA 1
ATOM 1220 C C . SER A 1 161 ? -12.415 -37.073 11.538 1.00 28.50 184 SER A C 1
ATOM 1221 O O . SER A 1 161 ? -12.537 -38.119 12.182 1.00 30.11 184 SER A O 1
ATOM 1224 N N . LEU A 1 162 ? -11.421 -36.212 11.749 1.00 27.05 185 LEU A N 1
ATOM 1225 C CA . LEU A 1 162 ? -10.396 -36.456 12.756 1.00 27.53 185 LEU A CA 1
ATOM 1226 C C . LEU A 1 162 ? -10.161 -35.258 13.664 1.00 27.55 185 LEU A C 1
ATOM 1227 O O . LEU A 1 162 ? -10.280 -34.111 13.234 1.00 28.53 185 LEU A O 1
ATOM 1232 N N . ILE A 1 163 ? -9.812 -35.538 14.918 1.00 24.76 186 ILE A N 1
ATOM 1233 C CA . ILE A 1 163 ? -9.511 -34.496 15.890 1.00 22.99 186 ILE A CA 1
ATOM 1234 C C . ILE A 1 163 ? -8.100 -34.725 16.425 1.00 24.83 186 ILE A C 1
ATOM 1235 O O . ILE A 1 163 ? -7.746 -35.843 16.807 1.00 23.88 186 ILE A O 1
ATOM 1240 N N . VAL A 1 164 ? -7.290 -33.673 16.434 1.00 24.83 187 VAL A N 1
ATOM 1241 C CA . VAL A 1 164 ? -5.942 -33.784 16.952 1.00 27.12 187 VAL A CA 1
ATOM 1242 C C . VAL A 1 164 ? -5.912 -32.986 18.241 1.00 28.63 187 VAL A C 1
ATOM 1243 O O . VAL A 1 164 ? -6.472 -31.883 18.305 1.00 30.96 187 VAL A O 1
ATOM 1247 N N . SER A 1 165 ? -5.270 -33.544 19.264 1.00 27.91 188 SER A N 1
ATOM 1248 C CA . SER A 1 165 ? -5.174 -32.873 20.548 1.00 26.92 188 SER A CA 1
ATOM 1249 C C . SER A 1 165 ? -3.763 -32.920 21.129 1.00 26.40 188 SER A C 1
ATOM 1250 O O . SER A 1 165 ? -2.979 -33.829 20.835 1.00 25.43 188 SER A O 1
ATOM 1253 N N . SER A 1 166 ? -3.457 -31.926 21.962 1.00 26.55 189 SER A N 1
ATOM 1254 C CA . SER A 1 166 ? -2.160 -31.821 22.622 1.00 26.63 189 SER A CA 1
ATOM 1255 C C . SER A 1 166 ? -2.357 -31.682 24.127 1.00 26.91 189 SER A C 1
ATOM 1256 O O . SER A 1 166 ? -3.443 -31.323 24.595 1.00 27.15 189 SER A O 1
ATOM 1259 N N . SER A 1 167 ? -1.304 -31.967 24.883 1.00 26.76 190 SER A N 1
ATOM 1260 C CA . SER A 1 167 ? -1.381 -31.871 26.332 1.00 27.14 190 SER A CA 1
ATOM 1261 C C . SER A 1 167 ? 0.002 -31.742 26.981 1.00 28.45 190 SER A C 1
ATOM 1262 O O . SER A 1 167 ? 1.028 -32.091 26.385 1.00 27.18 190 SER A O 1
ATOM 1265 N N . TYR A 1 168 ? 0.001 -31.214 28.203 1.00 29.81 191 TYR A N 1
ATOM 1266 C CA . TYR A 1 168 ? 1.206 -31.045 29.003 1.00 29.47 191 TYR A CA 1
ATOM 1267 C C . TYR A 1 168 ? 1.719 -32.436 29.340 1.00 28.96 191 TYR A C 1
ATOM 1268 O O . TYR A 1 168 ? 2.845 -32.600 29.821 1.00 28.23 191 TYR A O 1
ATOM 1277 N N . ASP A 1 169 ? 0.879 -33.440 29.098 1.00 27.52 192 ASP A N 1
ATOM 1278 C CA . ASP A 1 169 ? 1.267 -34.809 29.365 1.00 26.75 192 ASP A CA 1
ATOM 1279 C C . ASP A 1 169 ? 2.286 -35.293 28.311 1.00 25.54 192 ASP A C 1
ATOM 1280 O O . ASP A 1 169 ? 2.627 -36.473 28.249 1.00 25.69 192 ASP A O 1
ATOM 1285 N N . GLY A 1 170 ? 2.779 -34.348 27.511 1.00 24.63 193 GLY A N 1
ATOM 1286 C CA . GLY A 1 170 ? 3.767 -34.619 26.475 1.00 23.62 193 GLY A CA 1
ATOM 1287 C C . GLY A 1 170 ? 3.260 -35.381 25.269 1.00 25.17 193 GLY A C 1
ATOM 1288 O O . GLY A 1 170 ? 4.036 -35.789 24.404 1.00 26.86 193 GLY A O 1
ATOM 1289 N N . LEU A 1 171 ? 1.948 -35.553 25.185 1.00 25.66 194 LEU A N 1
ATOM 1290 C CA . LEU A 1 171 ? 1.354 -36.329 24.104 1.00 24.90 194 LEU A CA 1
ATOM 1291 C C . LEU A 1 171 ? 0.508 -35.596 23.064 1.00 25.96 194 LEU A C 1
ATOM 1292 O O . LEU A 1 171 ? -0.129 -34.574 23.342 1.00 26.58 194 LEU A O 1
ATOM 1297 N N . CYS A 1 172 ? 0.506 -36.157 21.860 1.00 27.07 195 CYS A N 1
ATOM 1298 C CA . CYS A 1 172 ? -0.287 -35.652 20.743 1.00 27.17 195 CYS A CA 1
ATOM 1299 C C . CYS A 1 172 ? -1.219 -36.782 20.348 1.00 25.96 195 CYS A C 1
ATOM 1300 O O . CYS A 1 172 ? -0.769 -37.910 20.139 1.00 25.26 195 CYS A O 1
ATOM 1303 N N . ARG A 1 173 ? -2.511 -36.506 20.241 1.00 26.24 196 ARG A N 1
ATOM 1304 C CA . ARG A 1 173 ? -3.425 -37.578 19.858 1.00 27.97 196 ARG A CA 1
ATOM 1305 C C . ARG A 1 173 ? -4.403 -37.282 18.734 1.00 29.25 196 ARG A C 1
ATOM 1306 O O . ARG A 1 173 ? -4.858 -36.158 18.557 1.00 30.02 196 ARG A O 1
ATOM 1314 N N . ILE A 1 174 ? -4.683 -38.312 17.947 1.00 31.07 197 ILE A N 1
ATOM 1315 C CA . ILE A 1 174 ? -5.622 -38.205 16.840 1.00 32.26 197 ILE A CA 1
ATOM 1316 C C . ILE A 1 174 ? -6.842 -39.039 17.203 1.00 32.51 197 ILE A C 1
ATOM 1317 O O . ILE A 1 174 ? -6.724 -40.201 17.585 1.00 31.61 197 ILE A O 1
ATOM 1322 N N . TRP A 1 175 ? -8.013 -38.433 17.076 1.00 33.36 198 TRP A N 1
ATOM 1323 C CA . TRP A 1 175 ? -9.253 -39.098 17.422 1.00 32.35 198 TRP A CA 1
ATOM 1324 C C . TRP A 1 175 ? -10.202 -39.205 16.252 1.00 31.45 198 TRP A C 1
ATOM 1325 O O . TRP A 1 175 ? -10.244 -38.334 15.384 1.00 31.62 198 TRP A O 1
ATOM 1336 N N . ASP A 1 176 ? -10.960 -40.292 16.228 1.00 32.06 199 ASP A N 1
ATOM 1337 C CA . ASP A 1 176 ? -11.952 -40.498 15.186 1.00 31.88 199 ASP A CA 1
ATOM 1338 C C . ASP A 1 176 ? -13.232 -39.865 15.732 1.00 30.33 199 ASP A C 1
ATOM 1339 O O . ASP A 1 176 ? -13.868 -40.404 16.637 1.00 27.96 199 ASP A O 1
ATOM 1344 N N . THR A 1 177 ? -13.576 -38.704 15.183 1.00 30.16 200 THR A N 1
ATOM 1345 C CA . THR A 1 177 ? -14.747 -37.933 15.589 1.00 31.00 200 THR A CA 1
ATOM 1346 C C . THR A 1 177 ? -16.039 -38.738 15.736 1.00 32.27 200 THR A C 1
ATOM 1347 O O . THR A 1 177 ? -16.844 -38.497 16.646 1.00 31.75 200 THR A O 1
ATOM 1351 N N . ALA A 1 178 ? -16.235 -39.686 14.829 1.00 33.31 201 ALA A N 1
ATOM 1352 C CA . ALA A 1 178 ? -17.422 -40.527 14.830 1.00 34.41 201 ALA A CA 1
ATOM 1353 C C . ALA A 1 178 ? -17.497 -41.480 16.029 1.00 34.77 201 ALA A C 1
ATOM 1354 O O . ALA A 1 178 ? -18.509 -41.518 16.737 1.00 34.55 201 ALA A O 1
ATOM 1356 N N . SER A 1 179 ? -16.426 -42.245 16.247 1.00 35.41 202 SER A N 1
ATOM 1357 C CA . SER A 1 179 ? -16.369 -43.222 17.332 1.00 35.17 202 SER A CA 1
ATOM 1358 C C . SER A 1 179 ? -15.738 -42.695 18.610 1.00 35.66 202 SER A C 1
ATOM 1359 O O . SER A 1 179 ? -15.963 -43.238 19.690 1.00 37.42 202 SER A O 1
ATOM 1362 N N . GLY A 1 180 ? -14.944 -41.642 18.489 1.00 34.47 203 GLY A N 1
ATOM 1363 C CA . GLY A 1 180 ? -14.287 -41.100 19.659 1.00 34.50 203 GLY A CA 1
ATOM 1364 C C . GLY A 1 180 ? -13.091 -41.952 20.052 1.00 34.72 203 GLY A C 1
ATOM 1365 O O . GLY A 1 180 ? -12.461 -41.719 21.080 1.00 34.35 203 GLY A O 1
ATOM 1366 N N . GLN A 1 181 ? -12.770 -42.937 19.222 1.00 34.70 204 GLN A N 1
ATOM 1367 C CA . GLN A 1 181 ? -11.653 -43.835 19.482 1.00 37.01 204 GLN A CA 1
ATOM 1368 C C . GLN A 1 181 ? -10.302 -43.189 19.194 1.00 35.50 204 GLN A C 1
ATOM 1369 O O . GLN A 1 181 ? -10.159 -42.488 18.196 1.00 34.68 204 GLN A O 1
ATOM 1375 N N . CYS A 1 182 ? -9.320 -43.432 20.065 1.00 34.46 205 CYS A N 1
ATOM 1376 C CA . CYS A 1 182 ? -7.963 -42.895 19.907 1.00 32.60 205 CYS A CA 1
ATOM 1377 C C . CYS A 1 182 ? -7.279 -43.644 18.768 1.00 30.85 205 CYS A C 1
ATOM 1378 O O . CYS A 1 182 ? -6.982 -44.827 18.894 1.00 30.87 205 CYS A O 1
ATOM 1381 N N . LEU A 1 183 ? -7.017 -42.954 17.665 1.00 29.68 206 LEU A N 1
ATOM 1382 C CA . LEU A 1 183 ? -6.403 -43.583 16.499 1.00 29.08 206 LEU A CA 1
ATOM 1383 C C . LEU A 1 183 ? -4.888 -43.588 16.459 1.00 29.27 206 LEU A C 1
ATOM 1384 O O . LEU A 1 183 ? -4.281 -44.517 15.926 1.00 30.44 206 LEU A O 1
ATOM 1389 N N . LYS A 1 184 ? -4.268 -42.554 17.006 1.00 28.44 207 LYS A N 1
ATOM 1390 C CA . LYS A 1 184 ? -2.821 -42.505 16.978 1.00 27.70 207 LYS A CA 1
ATOM 1391 C C . LYS A 1 184 ? -2.249 -41.615 18.066 1.00 27.81 207 LYS A C 1
ATOM 1392 O O . LYS A 1 184 ? -2.895 -40.661 18.506 1.00 26.61 207 LYS A O 1
ATOM 1398 N N . THR A 1 185 ? -1.036 -41.941 18.504 1.00 33.41 208 THR A N 1
ATOM 1399 C CA . THR A 1 185 ? -0.374 -41.169 19.545 1.00 33.02 208 THR A CA 1
ATOM 1400 C C . THR A 1 185 ? 1.033 -40.797 19.110 1.00 33.97 208 THR A C 1
ATOM 1401 O O . THR A 1 185 ? 1.869 -41.667 18.892 1.00 34.13 208 THR A O 1
ATOM 1405 N N . LEU A 1 186 ? 1.272 -39.497 18.966 1.00 28.61 209 LEU A N 1
ATOM 1406 C CA . LEU A 1 186 ? 2.573 -38.980 18.561 1.00 30.66 209 LEU A CA 1
ATOM 1407 C C . LEU A 1 186 ? 3.364 -38.768 19.841 1.00 33.16 209 LEU A C 1
ATOM 1408 O O . LEU A 1 186 ? 3.013 -37.940 20.672 1.00 30.13 209 LEU A O 1
ATOM 1413 N N . ILE A 1 187 ? 4.440 -39.524 19.988 1.00 35.33 210 ILE A N 1
ATOM 1414 C CA . ILE A 1 187 ? 5.237 -39.483 21.204 1.00 38.75 210 ILE A CA 1
ATOM 1415 C C . ILE A 1 187 ? 6.703 -39.097 20.999 1.00 41.10 210 ILE A C 1
ATOM 1416 O O . ILE A 1 187 ? 7.224 -39.156 19.884 1.00 40.90 210 ILE A O 1
ATOM 1421 N N . ASP A 1 188 ? 7.354 -38.715 22.102 1.00 43.95 211 ASP A N 1
ATOM 1422 C CA . ASP A 1 188 ? 8.785 -38.347 22.141 1.00 46.68 211 ASP A CA 1
ATOM 1423 C C . ASP A 1 188 ? 9.525 -38.968 23.350 1.00 48.04 211 ASP A C 1
ATOM 1424 O O . ASP A 1 188 ? 8.929 -39.106 24.425 1.00 47.80 211 ASP A O 1
ATOM 1429 N N . ASP A 1 189 ? 10.820 -39.272 23.193 1.00 49.12 212 ASP A N 1
ATOM 1430 C CA . ASP A 1 189 ? 11.610 -39.876 24.251 1.00 50.35 212 ASP A CA 1
ATOM 1431 C C . ASP A 1 189 ? 12.025 -38.874 25.321 1.00 50.17 212 ASP A C 1
ATOM 1432 O O . ASP A 1 189 ? 12.852 -39.241 26.199 1.00 51.15 212 ASP A O 1
ATOM 1437 N N . ASP A 1 190 ? 11.452 -37.658 25.309 1.00 42.25 213 ASP A N 1
ATOM 1438 C CA . ASP A 1 190 ? 11.781 -36.707 26.387 1.00 42.11 213 ASP A CA 1
ATOM 1439 C C . ASP A 1 190 ? 10.449 -36.289 27.001 1.00 39.86 213 ASP A C 1
ATOM 1440 O O . ASP A 1 190 ? 10.354 -36.029 28.206 1.00 39.30 213 ASP A O 1
ATOM 1445 N N . ASN A 1 191 ? 9.413 -36.252 26.167 1.00 36.97 214 ASN A N 1
ATOM 1446 C CA . ASN A 1 191 ? 8.080 -35.917 26.639 1.00 33.29 214 ASN A CA 1
ATOM 1447 C C . ASN A 1 191 ? 7.904 -34.493 27.156 1.00 29.56 214 ASN A C 1
ATOM 1448 O O . ASN A 1 191 ? 7.343 -34.287 28.235 1.00 29.44 214 ASN A O 1
ATOM 1453 N N . PRO A 1 192 ? 8.388 -33.490 26.402 1.00 25.60 215 PRO A N 1
ATOM 1454 C CA . PRO A 1 192 ? 8.201 -32.127 26.903 1.00 21.97 215 PRO A CA 1
ATOM 1455 C C . PRO A 1 192 ? 6.722 -31.801 26.709 1.00 20.34 215 PRO A C 1
ATOM 1456 O O . PRO A 1 192 ? 6.087 -32.305 25.777 1.00 20.17 215 PRO A O 1
ATOM 1460 N N . PRO A 1 193 ? 6.142 -30.990 27.603 1.00 31.89 216 PRO A N 1
ATOM 1461 C CA . PRO A 1 193 ? 4.727 -30.658 27.443 1.00 28.97 216 PRO A CA 1
ATOM 1462 C C . PRO A 1 193 ? 4.439 -30.205 26.015 1.00 27.18 216 PRO A C 1
ATOM 1463 O O . PRO A 1 193 ? 5.275 -29.568 25.371 1.00 24.53 216 PRO A O 1
ATOM 1467 N N . VAL A 1 194 ? 3.265 -30.554 25.511 1.00 26.23 217 VAL A N 1
ATOM 1468 C CA . VAL A 1 194 ? 2.899 -30.140 24.169 1.00 25.09 217 VAL A CA 1
ATOM 1469 C C . VAL A 1 194 ? 1.948 -28.972 24.393 1.00 24.52 217 VAL A C 1
ATOM 1470 O O . VAL A 1 194 ? 0.858 -29.133 24.931 1.00 24.01 217 VAL A O 1
ATOM 1474 N N . SER A 1 195 ? 2.394 -27.784 24.002 1.00 25.61 218 SER A N 1
ATOM 1475 C CA . SER A 1 195 ? 1.625 -26.553 24.174 1.00 24.36 218 SER A CA 1
ATOM 1476 C C . SER A 1 195 ? 0.662 -26.247 23.017 1.00 23.63 218 SER A C 1
ATOM 1477 O O . SER A 1 195 ? -0.373 -25.604 23.214 1.00 21.84 218 SER A O 1
ATOM 1480 N N . PHE A 1 196 ? 1.004 -26.710 21.818 1.00 23.84 219 PHE A N 1
ATOM 1481 C CA . PHE A 1 196 ? 0.157 -26.473 20.653 1.00 25.04 219 PHE A CA 1
ATOM 1482 C C . PHE A 1 196 ? 0.217 -27.574 19.595 1.00 26.01 219 PHE A C 1
ATOM 1483 O O . PHE A 1 196 ? 1.195 -28.314 19.496 1.00 25.14 219 PHE A O 1
ATOM 1491 N N . VAL A 1 197 ? -0.848 -27.664 18.806 1.00 27.49 220 VAL A N 1
ATOM 1492 C CA . VAL A 1 197 ? -0.945 -28.656 17.746 1.00 28.47 220 VAL A CA 1
ATOM 1493 C C . VAL A 1 197 ? -2.068 -28.259 16.788 1.00 28.49 220 VAL A C 1
ATOM 1494 O O . VAL A 1 197 ? -3.076 -27.685 17.201 1.00 27.95 220 VAL A O 1
ATOM 1498 N N . LYS A 1 198 ? -1.897 -28.587 15.512 1.00 28.70 221 LYS A N 1
ATOM 1499 C CA . LYS A 1 198 ? -2.887 -28.239 14.499 1.00 28.10 221 LYS A CA 1
ATOM 1500 C C . LYS A 1 198 ? -2.630 -29.055 13.246 1.00 26.56 221 LYS A C 1
ATOM 1501 O O . LYS A 1 198 ? -1.491 -29.428 12.981 1.00 25.89 221 LYS A O 1
ATOM 1507 N N . PHE A 1 199 ? -3.689 -29.345 12.493 1.00 25.78 222 PHE A N 1
ATOM 1508 C CA . PHE A 1 199 ? -3.565 -30.097 11.250 1.00 26.13 222 PHE A CA 1
ATOM 1509 C C . PHE A 1 199 ? -3.101 -29.111 10.178 1.00 28.08 222 PHE A C 1
ATOM 1510 O O . PHE A 1 199 ? -3.394 -27.914 10.263 1.00 28.18 222 PHE A O 1
ATOM 1518 N N . SER A 1 200 ? -2.371 -29.598 9.179 1.00 29.58 223 SER A N 1
ATOM 1519 C CA . SER A 1 200 ? -1.925 -28.728 8.095 1.00 32.38 223 SER A CA 1
ATOM 1520 C C . SER A 1 200 ? -3.137 -28.515 7.187 1.00 34.37 223 SER A C 1
ATOM 1521 O O . SER A 1 200 ? -4.128 -29.243 7.287 1.00 34.69 223 SER A O 1
ATOM 1524 N N . PRO A 1 201 ? -3.087 -27.511 6.298 1.00 35.56 224 PRO A N 1
ATOM 1525 C CA . PRO A 1 201 ? -4.244 -27.290 5.423 1.00 35.61 224 PRO A CA 1
ATOM 1526 C C . PRO A 1 201 ? -4.562 -28.338 4.359 1.00 35.73 224 PRO A C 1
ATOM 1527 O O . PRO A 1 201 ? -5.442 -28.130 3.535 1.00 37.66 224 PRO A O 1
ATOM 1531 N N . ASN A 1 202 ? -3.857 -29.458 4.361 1.00 35.98 225 ASN A N 1
ATOM 1532 C CA . ASN A 1 202 ? -4.154 -30.514 3.405 1.00 36.24 225 ASN A CA 1
ATOM 1533 C C . ASN A 1 202 ? -4.459 -31.776 4.212 1.00 37.10 225 ASN A C 1
ATOM 1534 O O . ASN A 1 202 ? -4.824 -32.812 3.663 1.00 39.13 225 ASN A O 1
ATOM 1539 N N . GLY A 1 203 ? -4.296 -31.665 5.529 1.00 37.70 226 GLY A N 1
ATOM 1540 C CA . GLY A 1 203 ? -4.570 -32.763 6.446 1.00 37.79 226 GLY A CA 1
ATOM 1541 C C . GLY A 1 203 ? -3.534 -33.867 6.587 1.00 37.61 226 GLY A C 1
ATOM 1542 O O . GLY A 1 203 ? -3.709 -34.785 7.385 1.00 38.42 226 GLY A O 1
ATOM 1543 N N . LYS A 1 204 ? -2.449 -33.793 5.835 1.00 36.92 227 LYS A N 1
ATOM 1544 C CA . LYS A 1 204 ? -1.443 -34.837 5.908 1.00 37.91 227 LYS A CA 1
ATOM 1545 C C . LYS A 1 204 ? -0.432 -34.637 7.030 1.00 37.88 227 LYS A C 1
ATOM 1546 O O . LYS A 1 204 ? 0.279 -35.573 7.413 1.00 38.84 227 LYS A O 1
ATOM 1552 N N . TYR A 1 205 ? -0.358 -33.425 7.564 1.00 36.56 228 TYR A N 1
ATOM 1553 C CA . TYR A 1 205 ? 0.602 -33.164 8.619 1.00 36.33 228 TYR A CA 1
ATOM 1554 C C . TYR A 1 205 ? 0.013 -32.513 9.860 1.00 35.49 228 TYR A C 1
ATOM 1555 O O . TYR A 1 205 ? -1.106 -32.003 9.848 1.00 36.42 228 TYR A O 1
ATOM 1564 N N . ILE A 1 206 ? 0.785 -32.547 10.937 1.00 33.83 229 ILE A N 1
ATOM 1565 C CA . ILE A 1 206 ? 0.380 -31.955 12.200 1.00 31.40 229 ILE A CA 1
ATOM 1566 C C . ILE A 1 206 ? 1.515 -31.029 12.618 1.00 29.55 229 ILE A C 1
ATOM 1567 O O . ILE A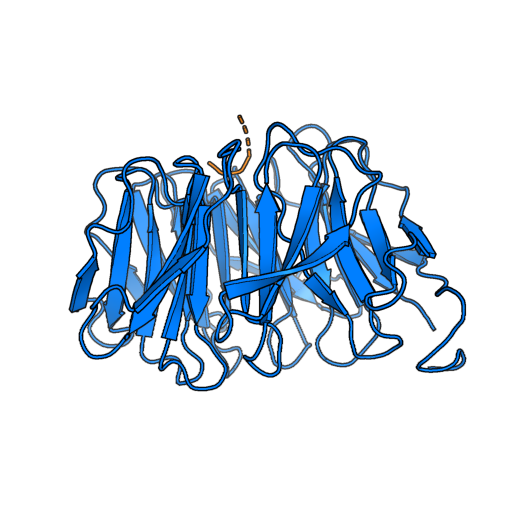 1 206 ? 2.676 -31.423 12.609 1.00 28.55 229 ILE A O 1
ATOM 1572 N N . LEU A 1 207 ? 1.183 -29.793 12.962 1.00 27.99 230 LEU A N 1
ATOM 1573 C CA . LEU A 1 207 ? 2.189 -28.835 13.403 1.00 24.90 230 LEU A CA 1
ATOM 1574 C C . LEU A 1 207 ? 2.042 -28.849 14.903 1.00 24.47 230 LEU A C 1
ATOM 1575 O O . LEU A 1 207 ? 0.943 -28.620 15.409 1.00 25.60 230 LEU A O 1
ATOM 1580 N N . ALA A 1 208 ? 3.122 -29.127 15.622 1.00 23.62 231 ALA A N 1
ATOM 1581 C CA . ALA A 1 208 ? 3.031 -29.162 17.077 1.00 23.34 231 ALA A CA 1
ATOM 1582 C C . ALA A 1 208 ? 4.085 -28.323 17.770 1.00 23.89 231 ALA A C 1
ATOM 1583 O O . ALA A 1 208 ? 5.209 -28.190 17.281 1.00 26.34 231 ALA A O 1
ATOM 1585 N N . ALA A 1 209 ? 3.709 -27.760 18.913 1.00 24.08 232 ALA A N 1
ATOM 1586 C CA . ALA A 1 209 ? 4.605 -26.930 19.708 1.00 24.21 232 ALA A CA 1
ATOM 1587 C C . ALA A 1 209 ? 4.868 -27.548 21.097 1.00 24.61 232 ALA A C 1
ATOM 1588 O O . ALA A 1 209 ? 3.934 -27.952 21.801 1.00 24.10 232 ALA A O 1
ATOM 1590 N N . THR A 1 210 ? 6.144 -27.639 21.471 1.00 24.27 233 THR A N 1
ATOM 1591 C CA . THR A 1 210 ? 6.533 -28.185 22.772 1.00 25.47 233 THR A CA 1
ATOM 1592 C C . THR A 1 210 ? 7.297 -27.134 23.556 1.00 24.48 233 THR A C 1
ATOM 1593 O O . THR A 1 210 ? 8.102 -26.390 22.996 1.00 25.67 233 THR A O 1
ATOM 1597 N N . LEU A 1 211 ? 7.051 -27.091 24.858 1.00 23.15 234 LEU A N 1
ATOM 1598 C CA . LEU A 1 211 ? 7.696 -26.128 25.724 1.00 22.52 234 LEU A CA 1
ATOM 1599 C C . LEU A 1 211 ? 9.188 -26.330 25.918 1.00 24.03 234 LEU A C 1
ATOM 1600 O O . LEU A 1 211 ? 9.684 -26.286 27.043 1.00 25.45 234 LEU A O 1
ATOM 1605 N N . ASP A 1 212 ? 9.899 -26.561 24.820 1.00 25.22 235 ASP A N 1
ATOM 1606 C CA . ASP A 1 212 ? 11.345 -26.707 24.864 1.00 26.67 235 ASP A CA 1
ATOM 1607 C C . ASP A 1 212 ? 11.851 -25.883 23.685 1.00 27.51 235 ASP A C 1
ATOM 1608 O O . ASP A 1 212 ? 12.802 -26.254 22.993 1.00 27.86 235 ASP A O 1
ATOM 1613 N N . ASN A 1 213 ? 11.177 -24.749 23.476 1.00 28.32 236 ASN A N 1
ATOM 1614 C CA . ASN A 1 213 ? 11.510 -23.796 22.417 1.00 27.85 236 ASN A CA 1
ATOM 1615 C C . ASN A 1 213 ? 11.593 -24.512 21.065 1.00 28.99 236 ASN A C 1
ATOM 1616 O O . ASN A 1 213 ? 12.522 -24.282 20.277 1.00 29.25 236 ASN A O 1
ATOM 1621 N N . THR A 1 214 ? 10.611 -25.370 20.799 1.00 29.05 237 THR A N 1
ATOM 1622 C CA . THR A 1 214 ? 10.599 -26.131 19.560 1.00 29.79 237 THR A CA 1
ATOM 1623 C C . THR A 1 214 ? 9.230 -26.301 18.906 1.00 29.21 237 THR A C 1
ATOM 1624 O O . THR A 1 214 ? 8.202 -26.422 19.577 1.00 28.90 237 THR A O 1
ATOM 1628 N N . LEU A 1 215 ? 9.246 -26.302 17.578 1.00 29.36 238 LEU A N 1
ATOM 1629 C CA . LEU A 1 215 ? 8.054 -26.486 16.767 1.00 30.30 238 LEU A CA 1
ATOM 1630 C C . LEU A 1 215 ? 8.317 -27.669 15.847 1.00 32.07 238 LEU A C 1
ATOM 1631 O O . LEU A 1 215 ? 9.385 -27.767 15.236 1.00 33.66 238 LEU A O 1
ATOM 1636 N N . LYS A 1 216 ? 7.349 -28.570 15.737 1.00 33.81 239 LYS A N 1
ATOM 1637 C CA . LYS A 1 216 ? 7.545 -29.743 14.898 1.00 35.45 239 LYS A CA 1
ATOM 1638 C C . LYS A 1 216 ? 6.479 -29.962 13.839 1.00 35.34 239 LYS A C 1
ATOM 1639 O O . LYS A 1 216 ? 5.300 -29.670 14.056 1.00 35.00 239 LYS A O 1
ATOM 1645 N N . LEU A 1 217 ? 6.912 -30.477 12.691 1.00 35.27 240 LEU A N 1
ATOM 1646 C CA . LEU A 1 217 ? 6.006 -30.798 11.596 1.00 36.19 240 LEU A CA 1
ATOM 1647 C C . LEU A 1 217 ? 5.972 -32.322 11.532 1.00 37.43 240 LEU A C 1
ATOM 1648 O O . LEU A 1 217 ? 6.994 -32.963 11.293 1.00 37.71 240 LEU A O 1
ATOM 1653 N N . TRP A 1 218 ? 4.797 -32.899 11.760 1.00 38.79 241 TRP A N 1
ATOM 1654 C CA . TRP A 1 218 ? 4.638 -34.352 11.744 1.00 40.19 241 TRP A CA 1
ATOM 1655 C C . TRP A 1 218 ? 3.824 -34.894 10.577 1.00 41.63 241 TRP A C 1
ATOM 1656 O O . TRP A 1 218 ? 2.871 -34.255 10.130 1.00 41.17 241 TRP A O 1
ATOM 1667 N N . ASP A 1 219 ? 4.210 -36.079 10.103 1.00 42.80 242 ASP A N 1
ATOM 1668 C CA . ASP A 1 219 ? 3.478 -36.795 9.058 1.00 45.26 242 ASP A CA 1
ATOM 1669 C C . ASP A 1 219 ? 2.710 -37.719 9.990 1.00 46.68 242 ASP A C 1
ATOM 1670 O O . ASP A 1 219 ? 3.292 -38.642 10.546 1.00 47.24 242 ASP A O 1
ATOM 1675 N N . TYR A 1 220 ? 1.420 -37.487 10.188 1.00 48.33 243 TYR A N 1
ATOM 1676 C CA . TYR A 1 220 ? 0.711 -38.322 11.147 1.00 51.05 243 TYR A CA 1
ATOM 1677 C C . TYR A 1 220 ? 0.386 -39.728 10.688 1.00 50.78 243 TYR A C 1
ATOM 1678 O O . TYR A 1 220 ? 0.332 -40.645 11.507 1.00 51.95 243 TYR A O 1
ATOM 1687 N N . SER A 1 221 ? 0.164 -39.914 9.396 1.00 49.70 244 SER A N 1
ATOM 1688 C CA . SER A 1 221 ? -0.125 -41.256 8.915 1.00 49.69 244 SER A CA 1
ATOM 1689 C C . SER A 1 221 ? 1.047 -42.155 9.321 1.00 48.16 244 SER A C 1
ATOM 1690 O O . SER A 1 221 ? 0.862 -43.228 9.902 1.00 46.61 244 SER A O 1
ATOM 1693 N N . LYS A 1 222 ? 2.255 -41.687 9.021 1.00 46.81 245 LYS A N 1
ATOM 1694 C CA . LYS A 1 222 ? 3.478 -42.407 9.334 1.00 45.36 245 LYS A CA 1
ATOM 1695 C C . LYS A 1 222 ? 3.903 -42.229 10.781 1.00 44.06 245 LYS A C 1
ATOM 1696 O O . LYS A 1 222 ? 4.638 -43.046 11.319 1.00 45.03 245 LYS A O 1
ATOM 1702 N N . GLY A 1 223 ? 3.428 -41.167 11.416 1.00 42.90 246 GLY A N 1
ATOM 1703 C CA . GLY A 1 223 ? 3.800 -40.924 12.795 1.00 42.26 246 GLY A CA 1
ATOM 1704 C C . GLY A 1 223 ? 5.291 -40.647 12.878 1.00 41.59 246 GLY A C 1
ATOM 1705 O O . GLY A 1 223 ? 6.001 -41.203 13.713 1.00 39.19 246 GLY A O 1
ATOM 1706 N N . LYS A 1 224 ? 5.761 -39.785 11.985 1.00 41.96 247 LYS A N 1
ATOM 1707 C CA . LYS A 1 224 ? 7.163 -39.408 11.924 1.00 43.53 247 LYS A CA 1
ATOM 1708 C C . LYS A 1 224 ? 7.295 -37.889 11.942 1.00 43.16 247 LYS A C 1
ATOM 1709 O O . LYS A 1 224 ? 6.426 -37.173 11.432 1.00 42.38 247 LYS A O 1
ATOM 1715 N N . CYS A 1 225 ? 8.388 -37.408 12.530 1.00 41.54 248 CYS A N 1
ATOM 1716 C CA . CYS A 1 225 ? 8.657 -35.983 12.603 1.00 40.23 248 CYS A CA 1
ATOM 1717 C C . CYS A 1 225 ? 9.488 -35.553 11.390 1.00 39.42 248 CYS A C 1
ATOM 1718 O O . CYS A 1 225 ? 10.654 -35.920 11.262 1.00 38.49 248 CYS A O 1
ATOM 1721 N N . LEU A 1 226 ? 8.880 -34.766 10.508 1.00 38.84 249 LEU A N 1
ATOM 1722 C CA . LEU A 1 226 ? 9.538 -34.296 9.288 1.00 38.82 249 LEU A CA 1
ATOM 1723 C C . LEU A 1 226 ? 10.415 -33.058 9.440 1.00 38.08 249 LEU A C 1
ATOM 1724 O O . LEU A 1 226 ? 11.517 -32.996 8.887 1.00 37.18 249 LEU A O 1
ATOM 1729 N N . LYS A 1 227 ? 9.919 -32.065 10.173 1.00 36.62 250 LYS A N 1
ATOM 1730 C CA . LYS A 1 227 ? 10.663 -30.829 10.350 1.00 34.29 250 LYS A CA 1
ATOM 1731 C C . LYS A 1 227 ? 10.682 -30.345 11.781 1.00 33.16 250 LYS A C 1
ATOM 1732 O O . LYS A 1 227 ? 9.723 -30.520 12.533 1.00 34.49 250 LYS A O 1
ATOM 1738 N N . THR A 1 228 ? 11.790 -29.714 12.143 1.00 31.79 251 THR A N 1
ATOM 1739 C CA . THR A 1 228 ? 11.974 -29.157 13.473 1.00 30.74 251 THR A CA 1
ATOM 1740 C C . THR A 1 228 ? 12.354 -27.686 13.340 1.00 30.04 251 THR A C 1
ATOM 1741 O O . THR A 1 228 ? 13.425 -27.373 12.825 1.00 31.24 251 THR A O 1
ATOM 1745 N N . TYR A 1 229 ? 11.484 -26.788 13.801 1.00 28.58 252 TYR A N 1
ATOM 1746 C CA . TYR A 1 229 ? 11.766 -25.355 13.727 1.00 28.45 252 TYR A CA 1
ATOM 1747 C C . TYR A 1 229 ? 12.182 -24.796 15.083 1.00 28.40 252 TYR A C 1
ATOM 1748 O O . TYR A 1 229 ? 11.490 -24.994 16.091 1.00 28.14 252 TYR A O 1
ATOM 1757 N N . THR A 1 230 ? 13.306 -24.085 15.101 1.00 27.88 253 THR A N 1
ATOM 1758 C CA . THR A 1 230 ? 13.820 -23.535 16.346 1.00 27.77 253 THR A CA 1
ATOM 1759 C C . THR A 1 230 ? 14.349 -22.119 16.229 1.00 28.15 253 THR A C 1
ATOM 1760 O O . THR A 1 230 ? 14.230 -21.473 15.190 1.00 27.64 253 THR A O 1
ATOM 1764 N N . GLY A 1 231 ? 14.938 -21.644 17.320 1.00 29.52 254 GLY A N 1
ATOM 1765 C CA . GLY A 1 231 ? 15.511 -20.313 17.329 1.00 31.02 254 GLY A CA 1
ATOM 1766 C C . GLY A 1 231 ? 14.765 -19.328 18.194 1.00 31.94 254 GLY A C 1
ATOM 1767 O O . GLY A 1 231 ? 15.281 -18.243 18.471 1.00 33.09 254 GLY A O 1
ATOM 1768 N N . HIS A 1 232 ? 13.560 -19.698 18.625 1.00 31.99 255 HIS A N 1
ATOM 1769 C CA . HIS A 1 232 ? 12.761 -18.810 19.456 1.00 30.93 255 HIS A CA 1
ATOM 1770 C C . HIS A 1 232 ? 12.687 -19.260 20.904 1.00 30.52 255 HIS A C 1
ATOM 1771 O O . HIS A 1 232 ? 13.338 -20.221 21.305 1.00 29.91 255 HIS A O 1
ATOM 1778 N N . LYS A 1 233 ? 11.882 -18.545 21.680 1.00 30.48 256 LYS A N 1
ATOM 1779 C CA . LYS A 1 233 ? 11.716 -18.813 23.094 1.00 31.05 256 LYS A CA 1
ATOM 1780 C C . LYS A 1 233 ? 10.297 -19.227 23.475 1.00 31.63 256 LYS A C 1
ATOM 1781 O O . LYS A 1 233 ? 9.375 -18.421 23.417 1.00 32.38 256 LYS A O 1
ATOM 1787 N N . ASN A 1 234 ? 10.119 -20.479 23.872 1.00 31.20 257 ASN A N 1
ATOM 1788 C CA . ASN A 1 234 ? 8.804 -20.946 24.289 1.00 32.09 257 ASN A CA 1
ATOM 1789 C C . ASN A 1 234 ? 8.953 -22.073 25.298 1.00 32.70 257 ASN A C 1
ATOM 1790 O O . ASN A 1 234 ? 9.139 -23.238 24.940 1.00 32.66 257 ASN A O 1
ATOM 1795 N N . GLU A 1 235 ? 8.881 -21.705 26.570 1.00 34.46 258 GLU A N 1
ATOM 1796 C CA . GLU A 1 235 ? 9.015 -22.656 27.662 1.00 34.99 258 GLU A CA 1
ATOM 1797 C C . GLU A 1 235 ? 7.889 -22.509 28.659 1.00 35.08 258 GLU A C 1
ATOM 1798 O O . GLU A 1 235 ? 7.647 -23.410 29.450 1.00 36.84 258 GLU A O 1
ATOM 1804 N N . LYS A 1 236 ? 7.185 -21.383 28.605 1.00 34.71 259 LYS A N 1
ATOM 1805 C CA . LYS A 1 236 ? 6.129 -21.112 29.574 1.00 35.22 259 LYS A CA 1
ATOM 1806 C C . LYS A 1 236 ? 4.677 -21.011 29.107 1.00 34.41 259 LYS A C 1
ATOM 1807 O O . LYS A 1 236 ? 3.769 -21.446 29.814 1.00 33.95 259 LYS A O 1
ATOM 1813 N N . TYR A 1 237 ? 4.439 -20.433 27.937 1.00 33.07 260 TYR A N 1
ATOM 1814 C CA . TYR A 1 237 ? 3.064 -20.286 27.476 1.00 30.39 260 TYR A CA 1
ATOM 1815 C C . TYR A 1 237 ? 2.709 -21.137 26.286 1.00 29.33 260 TYR A C 1
ATOM 1816 O O . TYR A 1 237 ? 3.570 -21.748 25.651 1.00 26.93 260 TYR A O 1
ATOM 1825 N N . CYS A 1 238 ? 1.414 -21.164 25.997 1.00 30.10 261 CYS A N 1
ATOM 1826 C CA . CYS A 1 238 ? 0.891 -21.910 24.872 1.00 29.82 261 CYS A CA 1
ATOM 1827 C C . CYS A 1 238 ? 0.684 -20.945 23.719 1.00 29.74 261 CYS A C 1
ATOM 1828 O O . CYS A 1 238 ? -0.378 -20.334 23.579 1.00 29.45 261 CYS A O 1
ATOM 1831 N N . ILE A 1 239 ? 1.735 -20.808 22.915 1.00 28.79 262 ILE A N 1
ATOM 1832 C CA . ILE A 1 239 ? 1.753 -19.931 21.753 1.00 27.01 262 ILE A CA 1
ATOM 1833 C C . ILE A 1 239 ? 1.192 -20.684 20.539 1.00 26.63 262 ILE A C 1
ATOM 1834 O O . ILE A 1 239 ? 1.678 -21.774 20.219 1.00 23.31 262 ILE A O 1
ATOM 1839 N N . PHE A 1 240 ? 0.174 -20.120 19.874 1.00 25.38 263 PHE A N 1
ATOM 1840 C CA . PHE A 1 240 ? -0.385 -20.768 18.679 1.00 25.38 263 PHE A CA 1
ATOM 1841 C C . PHE A 1 240 ? 0.698 -20.660 17.608 1.00 24.86 263 PHE A C 1
ATOM 1842 O O . PHE A 1 240 ? 1.559 -19.793 17.684 1.00 25.51 263 PHE A O 1
ATOM 1850 N N . ALA A 1 241 ? 0.638 -21.527 16.608 1.00 23.57 264 ALA A N 1
ATOM 1851 C CA . ALA A 1 241 ? 1.596 -21.499 15.511 1.00 22.36 264 ALA A CA 1
ATOM 1852 C C . ALA A 1 241 ? 0.753 -21.650 14.244 1.00 21.71 264 ALA A C 1
ATOM 1853 O O . ALA A 1 241 ? -0.233 -22.385 14.248 1.00 18.85 264 ALA A O 1
ATOM 1855 N N . ASN A 1 242 ? 1.145 -20.960 13.172 1.00 23.92 265 ASN A N 1
ATOM 1856 C CA . ASN A 1 242 ? 0.396 -20.967 11.909 1.00 25.13 265 ASN A CA 1
ATOM 1857 C C . ASN A 1 242 ? 1.147 -21.428 10.661 1.00 26.01 265 ASN A C 1
ATOM 1858 O O . ASN A 1 242 ? 2.386 -21.487 10.635 1.00 25.76 265 ASN A O 1
ATOM 1863 N N . PHE A 1 243 ? 0.359 -21.746 9.628 1.00 26.18 266 PHE A N 1
ATOM 1864 C CA . PHE A 1 243 ? 0.860 -22.150 8.316 1.00 24.19 266 PHE A CA 1
ATOM 1865 C C . PHE A 1 243 ? 0.553 -20.961 7.430 1.00 23.18 266 PHE A C 1
ATOM 1866 O O . PHE A 1 243 ? -0.608 -20.576 7.303 1.00 22.11 266 PHE A O 1
ATOM 1874 N N . SER A 1 244 ? 1.579 -20.373 6.830 1.00 23.87 267 SER A N 1
ATOM 1875 C CA . SER A 1 244 ? 1.377 -19.239 5.934 1.00 23.46 267 SER A CA 1
ATOM 1876 C C . SER A 1 244 ? 1.438 -19.817 4.522 1.00 24.10 267 SER A C 1
ATOM 1877 O O . SER A 1 244 ? 2.304 -20.642 4.216 1.00 23.98 267 SER A O 1
ATOM 1880 N N . VAL A 1 245 ? 0.516 -19.394 3.666 1.00 25.45 268 VAL A N 1
ATOM 1881 C CA . VAL A 1 245 ? 0.452 -19.916 2.305 1.00 24.38 268 VAL A CA 1
ATOM 1882 C C . VAL A 1 245 ? 0.196 -18.874 1.210 1.00 25.36 268 VAL A C 1
ATOM 1883 O O . VAL A 1 245 ? 0.711 -19.007 0.097 1.00 28.42 268 VAL A O 1
ATOM 1887 N N . THR A 1 246 ? -0.589 -17.845 1.528 1.00 24.98 269 THR A N 1
ATOM 1888 C CA . THR A 1 246 ? -0.937 -16.785 0.580 1.00 25.04 269 THR A CA 1
ATOM 1889 C C . THR A 1 246 ? 0.255 -16.282 -0.236 1.00 25.75 269 THR A C 1
ATOM 1890 O O . THR A 1 246 ? 0.187 -16.190 -1.463 1.00 27.06 269 THR A O 1
ATOM 1894 N N . GLY A 1 247 ? 1.332 -15.930 0.450 1.00 27.46 270 GLY A N 1
ATOM 1895 C CA . GLY A 1 247 ? 2.537 -15.491 -0.231 1.00 29.21 270 GLY A CA 1
ATOM 1896 C C . GLY A 1 247 ? 3.379 -16.750 -0.199 1.00 31.92 270 GLY A C 1
ATOM 1897 O O . GLY A 1 247 ? 2.932 -17.800 -0.684 1.00 33.87 270 GLY A O 1
ATOM 1898 N N . GLY A 1 248 ? 4.572 -16.686 0.386 1.00 31.08 271 GLY A N 1
ATOM 1899 C CA . GLY A 1 248 ? 5.382 -17.893 0.468 1.00 33.07 271 GLY A CA 1
ATOM 1900 C C . GLY A 1 248 ? 4.753 -18.989 1.339 1.00 33.75 271 GLY A C 1
ATOM 1901 O O . GLY A 1 248 ? 3.567 -18.948 1.682 1.00 35.04 271 GLY A O 1
ATOM 1902 N N . LYS A 1 249 ? 5.551 -19.986 1.698 1.00 33.01 272 LYS A N 1
ATOM 1903 C CA . LYS A 1 249 ? 5.076 -21.083 2.535 1.00 31.56 272 LYS A CA 1
ATOM 1904 C C . LYS A 1 249 ? 5.843 -21.085 3.845 1.00 30.29 272 LYS A C 1
ATOM 1905 O O . LYS A 1 249 ? 6.884 -21.729 3.968 1.00 29.67 272 LYS A O 1
ATOM 1911 N N . TRP A 1 250 ? 5.315 -20.367 4.827 1.00 29.06 273 TRP A N 1
ATOM 1912 C CA . TRP A 1 250 ? 5.974 -20.263 6.115 1.00 29.16 273 TRP A CA 1
ATOM 1913 C C . TRP A 1 250 ? 5.242 -20.936 7.267 1.00 29.95 273 TRP A C 1
ATOM 1914 O O . TRP A 1 250 ? 4.107 -21.405 7.138 1.00 30.40 273 TRP A O 1
ATOM 1925 N N . ILE A 1 251 ? 5.940 -20.994 8.398 1.00 29.57 274 ILE A N 1
ATOM 1926 C CA . ILE A 1 251 ? 5.390 -21.496 9.651 1.00 27.90 274 ILE A CA 1
ATOM 1927 C C . ILE A 1 251 ? 5.579 -20.230 10.486 1.00 27.29 274 ILE A C 1
ATOM 1928 O O . ILE A 1 251 ? 6.683 -19.678 10.554 1.00 25.12 274 ILE A O 1
ATOM 1933 N N . VAL A 1 252 ? 4.498 -19.739 11.077 1.00 27.23 275 VAL A N 1
ATOM 1934 C CA . VAL A 1 252 ? 4.583 -18.526 11.867 1.00 28.16 275 VAL A CA 1
ATOM 1935 C C . VAL A 1 252 ? 4.258 -18.788 13.327 1.00 28.77 275 VAL A C 1
ATOM 1936 O O . VAL A 1 252 ? 3.446 -19.652 13.651 1.00 29.75 275 VAL A O 1
ATOM 1940 N N . SER A 1 253 ? 4.912 -18.046 14.212 1.00 28.58 276 SER A N 1
ATOM 1941 C CA . SER A 1 253 ? 4.669 -18.212 15.632 1.00 28.87 276 SER A CA 1
ATOM 1942 C C . SER A 1 253 ? 5.125 -17.039 16.466 1.00 29.18 276 SER A C 1
ATOM 1943 O O . SER A 1 253 ? 6.100 -16.353 16.134 1.00 28.99 276 SER A O 1
ATOM 1946 N N . GLY A 1 254 ? 4.397 -16.821 17.559 1.00 30.47 277 GLY A N 1
ATOM 1947 C CA . GLY A 1 254 ? 4.738 -15.760 18.485 1.00 30.11 277 GLY A CA 1
ATOM 1948 C C . GLY A 1 254 ? 5.912 -16.299 19.274 1.00 29.36 277 GLY A C 1
ATOM 1949 O O . GLY A 1 254 ? 6.349 -17.419 19.026 1.00 28.89 277 GLY A O 1
ATOM 1950 N N . SER A 1 255 ? 6.426 -15.529 20.222 1.00 29.53 278 SER A N 1
ATOM 1951 C CA . SER A 1 255 ? 7.566 -15.985 21.006 1.00 27.96 278 SER A CA 1
ATOM 1952 C C . SER A 1 255 ? 7.561 -15.326 22.373 1.00 27.59 278 SER A C 1
ATOM 1953 O O . SER A 1 255 ? 6.726 -14.468 22.657 1.00 27.73 278 SER A O 1
ATOM 1956 N N . GLU A 1 256 ? 8.493 -15.734 23.225 1.00 28.37 279 GLU A N 1
ATOM 1957 C CA . GLU A 1 256 ? 8.575 -15.177 24.564 1.00 28.37 279 GLU A CA 1
ATOM 1958 C C . GLU A 1 256 ? 9.588 -14.045 24.652 1.00 28.01 279 GLU A C 1
ATOM 1959 O O . GLU A 1 256 ? 9.712 -13.385 25.685 1.00 28.05 279 GLU A O 1
ATOM 1965 N N . ASP A 1 257 ? 10.300 -13.807 23.556 1.00 28.24 280 ASP A N 1
ATOM 1966 C CA . ASP A 1 257 ? 11.255 -12.716 23.523 1.00 25.95 280 ASP A CA 1
ATOM 1967 C C . ASP A 1 257 ? 10.598 -11.503 22.846 1.00 26.59 280 ASP A C 1
ATOM 1968 O O . ASP A 1 257 ? 11.280 -10.619 22.317 1.00 26.10 280 ASP A O 1
ATOM 1973 N N . ASN A 1 258 ? 9.259 -11.491 22.881 1.00 25.54 281 ASN A N 1
ATOM 1974 C CA . ASN A 1 258 ? 8.426 -10.409 22.345 1.00 24.89 281 ASN A CA 1
ATOM 1975 C C . ASN A 1 258 ? 8.412 -10.269 20.824 1.00 25.49 281 ASN A C 1
ATOM 1976 O O . ASN A 1 258 ? 7.855 -9.313 20.286 1.00 25.90 281 ASN A O 1
ATOM 1981 N N . LEU A 1 259 ? 9.008 -11.225 20.129 1.00 25.26 282 LEU A N 1
ATOM 1982 C CA . LEU A 1 259 ? 9.055 -11.161 18.679 1.00 25.63 282 LEU A CA 1
ATOM 1983 C C . LEU A 1 259 ? 8.116 -12.159 18.018 1.00 26.37 282 LEU A C 1
ATOM 1984 O O . LEU A 1 259 ? 7.522 -13.008 18.678 1.00 27.01 282 LEU A O 1
ATOM 1989 N N . VAL A 1 260 ? 7.984 -12.035 16.703 1.00 26.66 283 VAL A N 1
ATOM 1990 C CA . VAL A 1 260 ? 7.158 -12.933 15.911 1.00 26.83 283 VAL A CA 1
ATOM 1991 C C . VAL A 1 260 ? 8.134 -13.574 14.933 1.00 28.29 283 VAL A C 1
ATOM 1992 O O . VAL A 1 260 ? 8.859 -12.882 14.220 1.00 30.30 283 VAL A O 1
ATOM 1996 N N . TYR A 1 261 ? 8.177 -14.895 14.910 1.00 28.05 284 TYR A N 1
ATOM 1997 C CA . TYR A 1 261 ? 9.087 -15.572 14.012 1.00 28.75 284 TYR A CA 1
ATOM 1998 C C . TYR A 1 261 ? 8.368 -16.105 12.787 1.00 29.56 284 TYR A C 1
ATOM 1999 O O . TYR A 1 261 ? 7.209 -16.505 12.860 1.00 28.96 284 TYR A O 1
ATOM 2008 N N . ILE A 1 262 ? 9.065 -16.080 11.655 1.00 30.54 285 ILE A N 1
ATOM 2009 C CA . ILE A 1 262 ? 8.551 -16.610 10.397 1.00 30.79 285 ILE A CA 1
ATOM 2010 C C . ILE A 1 262 ? 9.664 -17.528 9.896 1.00 30.66 285 ILE A C 1
ATOM 2011 O O . ILE A 1 262 ? 10.821 -17.101 9.786 1.00 29.99 285 ILE A O 1
ATOM 2016 N N . TRP A 1 263 ? 9.320 -18.782 9.616 1.00 30.76 286 TRP A N 1
ATOM 2017 C CA . TRP A 1 263 ? 10.287 -19.760 9.118 1.00 31.09 286 TRP A CA 1
ATOM 2018 C C . TRP A 1 263 ? 9.883 -20.282 7.750 1.00 31.88 286 TRP A C 1
ATOM 2019 O O . TRP A 1 263 ? 8.703 -20.308 7.404 1.00 30.73 286 TRP A O 1
ATOM 2030 N N . ASN A 1 264 ? 10.878 -20.726 6.990 1.00 33.37 287 ASN A N 1
ATOM 2031 C CA . ASN A 1 264 ? 10.648 -21.328 5.682 1.00 33.43 287 ASN A CA 1
ATOM 2032 C C . ASN A 1 264 ? 10.213 -22.756 6.044 1.00 34.61 287 ASN A C 1
ATOM 2033 O O . ASN A 1 264 ? 10.916 -23.464 6.775 1.00 35.22 287 ASN A O 1
ATOM 2038 N N . LEU A 1 265 ? 9.056 -23.180 5.551 1.00 35.21 288 LEU A N 1
ATOM 2039 C CA . LEU A 1 265 ? 8.553 -24.508 5.882 1.00 36.49 288 LEU A CA 1
ATOM 2040 C C . LEU A 1 265 ? 9.482 -25.647 5.468 1.00 37.95 288 LEU A C 1
ATOM 2041 O O . LEU A 1 265 ? 9.660 -26.604 6.218 1.00 37.24 288 LEU A O 1
ATOM 2046 N N . GLN A 1 266 ? 10.077 -25.543 4.284 1.00 40.41 289 GLN A N 1
ATOM 2047 C CA . GLN A 1 266 ? 10.984 -26.575 3.801 1.00 40.95 289 GLN A CA 1
ATOM 2048 C C . GLN A 1 266 ? 12.372 -26.540 4.430 1.00 39.83 289 GLN A C 1
ATOM 2049 O O . GLN A 1 266 ? 12.852 -27.568 4.900 1.00 41.72 289 GLN A O 1
ATOM 2055 N N . THR A 1 267 ? 13.014 -25.371 4.445 1.00 37.29 290 THR A N 1
ATOM 2056 C CA . THR A 1 267 ? 14.376 -25.250 4.975 1.00 35.18 290 THR A CA 1
ATOM 2057 C C . THR A 1 267 ? 14.506 -25.064 6.471 1.00 35.07 290 THR A C 1
ATOM 2058 O O . THR A 1 267 ? 15.604 -25.171 7.021 1.00 35.19 290 THR A O 1
ATOM 2062 N N . LYS A 1 268 ? 13.395 -24.763 7.130 1.00 34.81 291 LYS A N 1
ATOM 2063 C CA . LYS A 1 268 ? 13.405 -24.581 8.575 1.00 34.73 291 LYS A CA 1
ATOM 2064 C C . LYS A 1 268 ? 14.246 -23.393 9.004 1.00 34.57 291 LYS A C 1
ATOM 2065 O O . LYS A 1 268 ? 14.530 -23.231 10.188 1.00 34.31 291 LYS A O 1
ATOM 2071 N N . GLU A 1 269 ? 14.645 -22.567 8.043 1.00 34.93 292 GLU A N 1
ATOM 2072 C CA . GLU A 1 269 ? 15.439 -21.383 8.345 1.00 34.82 292 GLU A CA 1
ATOM 2073 C C . GLU A 1 269 ? 14.496 -20.230 8.677 1.00 33.99 292 GLU A C 1
ATOM 2074 O O . GLU A 1 269 ? 13.437 -20.084 8.057 1.00 32.77 292 GLU A O 1
ATOM 2080 N N . ILE A 1 270 ? 14.862 -19.425 9.668 1.00 33.62 293 ILE A N 1
ATOM 2081 C CA . ILE A 1 270 ? 14.034 -18.281 10.027 1.00 32.78 293 ILE A CA 1
ATOM 2082 C C . ILE A 1 270 ? 14.192 -17.342 8.844 1.00 33.06 293 ILE A C 1
ATOM 2083 O O . ILE A 1 270 ? 15.296 -17.196 8.323 1.00 34.04 293 ILE A O 1
ATOM 2088 N N . VAL A 1 271 ? 13.107 -16.723 8.395 1.00 33.06 294 VAL A N 1
ATOM 2089 C CA . VAL A 1 271 ? 13.218 -15.801 7.267 1.00 32.84 294 VAL A CA 1
ATOM 2090 C C . VAL A 1 271 ? 12.921 -14.369 7.711 1.00 32.63 294 VAL A C 1
ATOM 2091 O O . VAL A 1 271 ? 13.328 -13.404 7.058 1.00 32.27 294 VAL A O 1
ATOM 2095 N N . GLN A 1 272 ? 12.234 -14.233 8.837 1.00 32.94 295 GLN A N 1
ATOM 2096 C CA . GLN A 1 272 ? 11.900 -12.911 9.341 1.00 34.36 295 GLN A CA 1
ATOM 2097 C C . GLN A 1 272 ? 11.430 -12.945 10.800 1.00 34.62 295 GLN A C 1
ATOM 2098 O O . GLN A 1 272 ? 10.852 -13.936 11.255 1.00 35.75 295 GLN A O 1
ATOM 2104 N N . LYS A 1 273 ? 11.709 -11.867 11.529 1.00 34.06 296 LYS A N 1
ATOM 2105 C CA . LYS A 1 273 ? 11.320 -11.739 12.933 1.00 34.97 296 LYS A CA 1
ATOM 2106 C C . LYS A 1 273 ? 10.724 -10.359 13.159 1.00 34.27 296 LYS A C 1
ATOM 2107 O O . LYS A 1 273 ? 11.437 -9.358 13.139 1.00 34.74 296 LYS A O 1
ATOM 2113 N N . LEU A 1 274 ? 9.414 -10.321 13.378 1.00 32.66 297 LEU A N 1
ATOM 2114 C CA . LEU A 1 274 ? 8.689 -9.077 13.572 1.00 32.82 297 LEU A CA 1
ATOM 2115 C C . LEU A 1 274 ? 8.868 -8.442 14.948 1.00 33.92 297 LEU A C 1
ATOM 2116 O O . LEU A 1 274 ? 8.452 -9.000 15.963 1.00 34.32 297 LEU A O 1
ATOM 2121 N N . GLN A 1 275 ? 9.480 -7.262 14.976 1.00 35.23 298 GLN A N 1
ATOM 2122 C CA . GLN A 1 275 ? 9.717 -6.553 16.230 1.00 37.26 298 GLN A CA 1
ATOM 2123 C C . GLN A 1 275 ? 8.690 -5.451 16.443 1.00 36.36 298 GLN A C 1
ATOM 2124 O O . GLN A 1 275 ? 8.349 -4.734 15.512 1.00 36.82 298 GLN A O 1
ATOM 2130 N N . GLY A 1 276 ? 8.204 -5.312 17.672 1.00 35.11 299 GLY A N 1
ATOM 2131 C CA . GLY A 1 276 ? 7.223 -4.284 17.958 1.00 31.98 299 GLY A CA 1
ATOM 2132 C C . GLY A 1 276 ? 6.542 -4.443 19.304 1.00 31.57 299 GLY A C 1
ATOM 2133 O O . GLY A 1 276 ? 6.262 -3.457 19.985 1.00 31.13 299 GLY A O 1
ATOM 2134 N N . HIS A 1 277 ? 6.263 -5.684 19.690 1.00 30.71 300 HIS A N 1
ATOM 2135 C CA . HIS A 1 277 ? 5.598 -5.947 20.959 1.00 30.10 300 HIS A CA 1
ATOM 2136 C C . HIS A 1 277 ? 6.552 -5.765 22.116 1.00 29.94 300 HIS A C 1
ATOM 2137 O O . HIS A 1 277 ? 7.761 -5.914 21.954 1.00 31.79 300 HIS A O 1
ATOM 2144 N N . THR A 1 278 ? 6.010 -5.443 23.284 1.00 28.11 301 THR A N 1
ATOM 2145 C CA . THR A 1 278 ? 6.845 -5.243 24.452 1.00 26.64 301 THR A CA 1
ATOM 2146 C C . THR A 1 278 ? 6.567 -6.279 25.526 1.00 27.38 301 THR A C 1
ATOM 2147 O O . THR A 1 278 ? 6.733 -6.018 26.714 1.00 30.05 301 THR A O 1
ATOM 2151 N N . ASP A 1 279 ? 6.124 -7.452 25.092 1.00 27.17 302 ASP A N 1
ATOM 2152 C CA . ASP A 1 279 ? 5.853 -8.568 25.983 1.00 25.84 302 ASP A CA 1
ATOM 2153 C C . ASP A 1 279 ? 5.556 -9.794 25.125 1.00 25.78 302 ASP A C 1
ATOM 2154 O O . ASP A 1 279 ? 5.217 -9.671 23.948 1.00 26.07 302 ASP A O 1
ATOM 2159 N N . VAL A 1 280 ? 5.707 -10.974 25.713 1.00 25.11 303 VAL A N 1
AT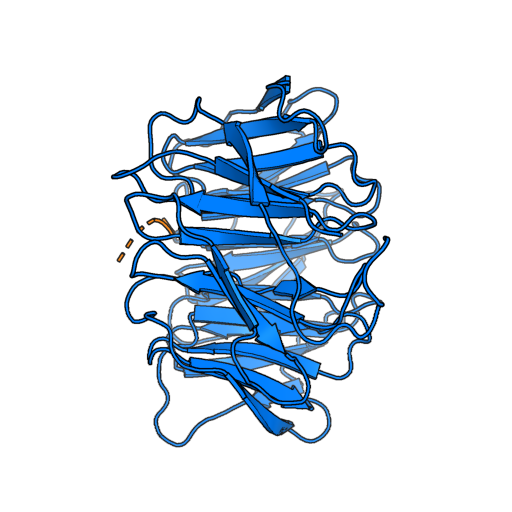OM 2160 C CA . VAL A 1 280 ? 5.465 -12.231 25.011 1.00 23.96 303 VAL A CA 1
ATOM 2161 C C . VAL A 1 280 ? 4.337 -12.163 23.993 1.00 24.46 303 VAL A C 1
ATOM 2162 O O . VAL A 1 280 ? 3.263 -11.624 24.268 1.00 24.92 303 VAL A O 1
ATOM 2166 N N . VAL A 1 281 ? 4.597 -12.705 22.808 1.00 24.24 304 VAL A N 1
ATOM 2167 C CA . VAL A 1 281 ? 3.594 -12.747 21.745 1.00 23.88 304 VAL A CA 1
ATOM 2168 C C . VAL A 1 281 ? 2.934 -14.127 21.846 1.00 22.80 304 VAL A C 1
ATOM 2169 O O . VAL A 1 281 ? 3.464 -15.131 21.349 1.00 20.72 304 VAL A O 1
ATOM 2173 N N . ILE A 1 282 ? 1.777 -14.164 22.503 1.00 20.66 305 ILE A N 1
ATOM 2174 C CA . ILE A 1 282 ? 1.071 -15.419 22.725 1.00 20.29 305 ILE A CA 1
ATOM 2175 C C . ILE A 1 282 ? 0.260 -15.960 21.553 1.00 20.16 305 ILE A C 1
ATOM 2176 O O . ILE A 1 282 ? 0.038 -17.163 21.451 1.00 21.03 305 ILE A O 1
ATOM 2181 N N . SER A 1 283 ? -0.190 -15.088 20.668 1.00 19.90 306 SER A N 1
ATOM 2182 C CA . SER A 1 283 ? -0.958 -15.556 19.531 1.00 20.67 306 SER A CA 1
ATOM 2183 C C . SER A 1 283 ? -0.693 -14.810 18.228 1.00 21.78 306 SER A C 1
ATOM 2184 O O . SER A 1 283 ? -0.541 -13.581 18.217 1.00 23.58 306 SER A O 1
ATOM 2187 N N . THR A 1 284 ? -0.621 -15.567 17.136 1.00 20.15 307 THR A N 1
ATOM 2188 C CA . THR A 1 284 ? -0.435 -14.999 15.812 1.00 21.00 307 THR A CA 1
ATOM 2189 C C . THR A 1 284 ? -1.487 -15.656 14.939 1.00 23.23 307 THR A C 1
ATOM 2190 O O . THR A 1 284 ? -2.019 -16.716 15.278 1.00 25.54 307 THR A O 1
ATOM 2194 N N . ALA A 1 285 ? -1.802 -15.022 13.820 1.00 23.38 308 ALA A N 1
ATOM 2195 C CA . ALA A 1 285 ? -2.796 -15.553 12.912 1.00 21.95 308 ALA A CA 1
ATOM 2196 C C . ALA A 1 285 ? -2.407 -15.096 11.526 1.00 23.37 308 ALA A C 1
ATOM 2197 O O . ALA A 1 285 ? -1.854 -14.009 11.358 1.00 24.11 308 ALA A O 1
ATOM 2199 N N . CYS A 1 286 ? -2.671 -15.932 10.530 1.00 23.41 309 CYS A N 1
ATOM 2200 C CA . CYS A 1 286 ? -2.346 -15.566 9.162 1.00 23.45 309 CYS A CA 1
ATOM 2201 C C . CYS A 1 286 ? -3.628 -15.334 8.376 1.00 23.27 309 CYS A C 1
ATOM 2202 O O . CYS A 1 286 ? -4.531 -16.168 8.401 1.00 22.30 309 CYS A O 1
ATOM 2205 N N . HIS A 1 287 ? -3.705 -14.190 7.692 1.00 24.75 310 HIS A N 1
ATOM 2206 C CA . HIS A 1 287 ? -4.880 -13.840 6.893 1.00 25.40 310 HIS A CA 1
ATOM 2207 C C . HIS A 1 287 ? -5.145 -14.897 5.821 1.00 26.45 310 HIS A C 1
ATOM 2208 O O . HIS A 1 287 ? -4.217 -15.358 5.140 1.00 26.18 310 HIS A O 1
ATOM 2215 N N . PRO A 1 288 ? -6.422 -15.283 5.653 1.00 26.32 311 PRO A N 1
ATOM 2216 C CA . PRO A 1 288 ? -6.856 -16.283 4.674 1.00 26.83 311 PRO A CA 1
ATOM 2217 C C . PRO A 1 288 ? -6.520 -16.027 3.196 1.00 25.84 311 PRO A C 1
ATOM 2218 O O . PRO A 1 288 ? -6.287 -16.972 2.456 1.00 25.39 311 PRO A O 1
ATOM 2222 N N . THR A 1 289 ? -6.485 -14.775 2.752 1.00 27.40 312 THR A N 1
ATOM 2223 C CA . THR A 1 289 ? -6.169 -14.528 1.341 1.00 27.85 312 THR A CA 1
ATOM 2224 C C . THR A 1 289 ? -5.066 -13.520 1.044 1.00 29.59 312 THR A C 1
ATOM 2225 O O . THR A 1 289 ? -4.458 -13.579 -0.016 1.00 29.58 312 THR A O 1
ATOM 2229 N N . GLU A 1 290 ? -4.819 -12.599 1.971 1.00 32.27 313 GLU A N 1
ATOM 2230 C CA . GLU A 1 290 ? -3.784 -11.575 1.809 1.00 33.70 313 GLU A CA 1
ATOM 2231 C C . GLU A 1 290 ? -2.648 -11.830 2.795 1.00 33.17 313 GLU A C 1
ATOM 2232 O O . GLU A 1 290 ? -2.861 -12.430 3.846 1.00 34.88 313 GLU A O 1
ATOM 2238 N N . ASN A 1 291 ? -1.440 -11.387 2.473 1.00 31.43 314 ASN A N 1
ATOM 2239 C CA . ASN A 1 291 ? -0.334 -11.604 3.401 1.00 31.31 314 ASN A CA 1
ATOM 2240 C C . ASN A 1 291 ? -0.435 -10.658 4.592 1.00 31.32 314 ASN A C 1
ATOM 2241 O O . ASN A 1 291 ? 0.222 -9.615 4.633 1.00 30.95 314 ASN A O 1
ATOM 2246 N N . ILE A 1 292 ? -1.279 -11.035 5.551 1.00 30.52 315 ILE A N 1
ATOM 2247 C CA . ILE A 1 292 ? -1.501 -10.257 6.768 1.00 30.76 315 ILE A CA 1
ATOM 2248 C C . ILE A 1 292 ? -1.323 -11.191 7.963 1.00 30.11 315 ILE A C 1
ATOM 2249 O O . ILE A 1 292 ? -1.895 -12.281 7.991 1.00 30.01 315 ILE A O 1
ATOM 2254 N N . ILE A 1 293 ? -0.540 -10.762 8.947 1.00 28.92 316 ILE A N 1
ATOM 2255 C CA . ILE A 1 293 ? -0.328 -11.552 10.156 1.00 27.20 316 ILE A CA 1
ATOM 2256 C C . ILE A 1 293 ? -0.882 -10.749 11.344 1.00 27.07 316 ILE A C 1
ATOM 2257 O O . ILE A 1 293 ? -0.761 -9.520 11.377 1.00 26.65 316 ILE A O 1
ATOM 2262 N N . ALA A 1 294 ? -1.510 -11.428 12.302 1.00 26.13 317 ALA A N 1
ATOM 2263 C CA . ALA A 1 294 ? -2.055 -10.738 13.468 1.00 26.86 317 ALA A CA 1
ATOM 2264 C C . ALA A 1 294 ? -1.422 -11.326 14.719 1.00 27.75 317 ALA A C 1
ATOM 2265 O O . ALA A 1 294 ? -1.578 -12.509 14.996 1.00 29.48 317 ALA A O 1
ATOM 2267 N N . SER A 1 295 ? -0.704 -10.497 15.471 1.00 28.20 318 SER A N 1
ATOM 2268 C CA . SER A 1 295 ? -0.033 -10.938 16.695 1.00 25.74 318 SER A CA 1
ATOM 2269 C C . SER A 1 295 ? -0.648 -10.276 17.918 1.00 25.14 318 SER A C 1
ATOM 2270 O O . SER A 1 295 ? -1.070 -9.125 17.859 1.00 24.28 318 SER A O 1
ATOM 2273 N N . ALA A 1 296 ? -0.703 -11.005 19.027 1.00 25.66 319 ALA A N 1
ATOM 2274 C CA . ALA A 1 296 ? -1.267 -10.458 20.260 1.00 25.72 319 ALA A CA 1
ATOM 2275 C C . ALA A 1 296 ? -0.330 -10.715 21.448 1.00 26.06 319 ALA A C 1
ATOM 2276 O O . ALA A 1 296 ? 0.200 -11.817 21.617 1.00 26.37 319 ALA A O 1
ATOM 2278 N N . ALA A 1 297 ? -0.124 -9.691 22.271 1.00 27.24 320 ALA A N 1
ATOM 2279 C CA . ALA A 1 297 ? 0.783 -9.805 23.408 1.00 28.40 320 ALA A CA 1
ATOM 2280 C C . ALA A 1 297 ? 0.104 -9.945 24.765 1.00 30.16 320 ALA A C 1
ATOM 2281 O O . ALA A 1 297 ? -1.110 -9.763 24.879 1.00 30.33 320 ALA A O 1
ATOM 2283 N N . LEU A 1 298 ? 0.903 -10.254 25.790 1.00 32.00 321 LEU A N 1
ATOM 2284 C CA . LEU A 1 298 ? 0.399 -10.444 27.159 1.00 34.05 321 LEU A CA 1
ATOM 2285 C C . LEU A 1 298 ? 0.170 -9.151 27.976 1.00 35.92 321 LEU A C 1
ATOM 2286 O O . LEU A 1 298 ? 0.549 -8.072 27.520 1.00 35.36 321 LEU A O 1
ATOM 2291 N N . GLU A 1 299 ? -0.430 -9.264 29.175 1.00 34.46 322 GLU A N 1
ATOM 2292 C CA . GLU A 1 299 ? -0.773 -8.080 30.000 1.00 36.78 322 GLU A CA 1
ATOM 2293 C C . GLU A 1 299 ? 0.241 -6.979 30.033 1.00 35.81 322 GLU A C 1
ATOM 2294 O O . GLU A 1 299 ? -0.125 -5.816 30.123 1.00 36.03 322 GLU A O 1
ATOM 2300 N N . ASN A 1 300 ? 1.513 -7.334 29.980 1.00 38.28 323 ASN A N 1
ATOM 2301 C CA . ASN A 1 300 ? 2.562 -6.338 30.014 1.00 37.27 323 ASN A CA 1
ATOM 2302 C C . ASN A 1 300 ? 2.506 -5.395 28.811 1.00 36.32 323 ASN A C 1
ATOM 2303 O O . ASN A 1 300 ? 2.979 -4.261 28.873 1.00 35.20 323 ASN A O 1
ATOM 2308 N N . ASP A 1 301 ? 1.921 -5.879 27.720 1.00 36.14 324 ASP A N 1
ATOM 2309 C CA . ASP A 1 301 ? 1.800 -5.128 26.471 1.00 34.03 324 ASP A CA 1
ATOM 2310 C C . ASP A 1 301 ? 0.329 -4.808 26.139 1.00 33.41 324 ASP A C 1
ATOM 2311 O O . ASP A 1 301 ? -0.011 -3.659 25.878 1.00 33.45 324 ASP A O 1
ATOM 2316 N N . LYS A 1 302 ? -0.530 -5.824 26.148 1.00 32.40 325 LYS A N 1
ATOM 2317 C CA . LYS A 1 302 ? -1.965 -5.664 25.879 1.00 32.03 325 LYS A CA 1
ATOM 2318 C C . LYS A 1 302 ? -2.440 -5.256 24.475 1.00 30.57 325 LYS A C 1
ATOM 2319 O O . LYS A 1 302 ? -3.607 -4.916 24.306 1.00 31.28 325 LYS A O 1
ATOM 2325 N N . THR A 1 303 ? -1.578 -5.292 23.469 1.00 28.65 326 THR A N 1
ATOM 2326 C CA . THR A 1 303 ? -2.028 -4.898 22.140 1.00 28.07 326 THR A CA 1
ATOM 2327 C C . THR A 1 303 ? -2.010 -5.979 21.069 1.00 27.31 326 THR A C 1
ATOM 2328 O O . THR A 1 303 ? -1.499 -7.081 21.265 1.00 26.51 326 THR A O 1
ATOM 2332 N N . ILE A 1 304 ? -2.587 -5.629 19.925 1.00 26.20 327 ILE A N 1
ATOM 2333 C CA . ILE A 1 304 ? -2.634 -6.505 18.767 1.00 26.93 327 ILE A CA 1
ATOM 2334 C C . ILE A 1 304 ? -2.061 -5.695 17.609 1.00 28.26 327 ILE A C 1
ATOM 2335 O O . ILE A 1 304 ? -2.428 -4.539 17.403 1.00 29.07 327 ILE A O 1
ATOM 2340 N N . LYS A 1 305 ? -1.145 -6.299 16.864 1.00 29.86 328 LYS A N 1
ATOM 2341 C CA . LYS A 1 305 ? -0.526 -5.629 15.729 1.00 30.31 328 LYS A CA 1
ATOM 2342 C C . LYS A 1 305 ? -0.759 -6.398 14.418 1.00 30.99 328 LYS A C 1
ATOM 2343 O O . LYS A 1 305 ? -0.725 -7.638 14.379 1.00 30.95 328 LYS A O 1
ATOM 2349 N N . LEU A 1 306 ? -1.011 -5.641 13.354 1.00 29.53 329 LEU A N 1
ATOM 2350 C CA . LEU A 1 306 ? -1.250 -6.198 12.040 1.00 28.44 329 LEU A CA 1
ATOM 2351 C C . LEU A 1 306 ? -0.096 -5.857 11.120 1.00 29.18 329 LEU A C 1
ATOM 2352 O O . LEU A 1 306 ? 0.223 -4.695 10.905 1.00 29.81 329 LEU A O 1
ATOM 2357 N N . TRP A 1 307 ? 0.524 -6.889 10.570 1.00 30.16 330 TRP A N 1
ATOM 2358 C CA . TRP A 1 307 ? 1.651 -6.728 9.668 1.00 30.66 330 TRP A CA 1
ATOM 2359 C C . TRP A 1 307 ? 1.320 -7.215 8.244 1.00 31.26 330 TRP A C 1
ATOM 2360 O O . TRP A 1 307 ? 0.815 -8.321 8.053 1.00 31.30 330 TRP A O 1
ATOM 2371 N N . LYS A 1 308 ? 1.603 -6.375 7.252 1.00 31.49 331 LYS A N 1
ATOM 2372 C CA . LYS A 1 308 ? 1.347 -6.709 5.851 1.00 32.75 331 LYS A CA 1
ATOM 2373 C C . LYS A 1 308 ? 2.649 -6.913 5.081 1.00 31.18 331 LYS A C 1
ATOM 2374 O O . LYS A 1 308 ? 3.641 -6.225 5.319 1.00 28.81 331 LYS A O 1
ATOM 2380 N N . SER A 1 309 ? 2.647 -7.846 4.140 1.00 88.88 332 SER A N 1
ATOM 2381 C CA . SER A 1 309 ? 3.846 -8.095 3.353 1.00 90.36 332 SER A CA 1
ATOM 2382 C C . SER A 1 309 ? 3.504 -8.230 1.887 1.00 90.66 332 SER A C 1
ATOM 2383 O O . SER A 1 309 ? 2.340 -8.399 1.527 1.00 91.09 332 SER A O 1
ATOM 2386 N N . ASP A 1 310 ? 4.532 -8.167 1.050 1.00 89.48 333 ASP A N 1
ATOM 2387 C CA . ASP A 1 310 ? 4.359 -8.282 -0.387 1.00 88.39 333 ASP A CA 1
ATOM 2388 C C . ASP A 1 310 ? 4.442 -9.727 -0.852 1.00 87.51 333 ASP A C 1
ATOM 2389 O O . ASP A 1 310 ? 5.422 -10.412 -0.603 1.00 86.35 333 ASP A O 1
ATOM 2394 N N . ALA B 2 1 ? -6.311 -19.774 32.512 1.00 45.68 1 ALA B N 1
ATOM 2395 C CA . ALA B 2 1 ? -6.124 -18.820 31.427 1.00 46.07 1 ALA B CA 1
ATOM 2396 C C . ALA B 2 1 ? -4.812 -19.087 30.708 1.00 45.65 1 ALA B C 1
ATOM 2397 O O . ALA B 2 1 ? -3.802 -19.398 31.339 1.00 46.05 1 ALA B O 1
ATOM 2399 N N . ARG B 2 2 ? -4.846 -18.967 29.383 1.00 44.96 2 ARG B N 1
ATOM 2400 C CA . ARG B 2 2 ? -3.678 -19.184 28.532 1.00 44.58 2 ARG B CA 1
ATOM 2401 C C . ARG B 2 2 ? -2.624 -18.108 28.812 1.00 45.04 2 ARG B C 1
ATOM 2402 O O . ARG B 2 2 ? -1.441 -18.270 28.504 1.00 42.77 2 ARG B O 1
ATOM 2410 N N . THR B 2 3 ? -3.078 -17.018 29.418 1.00 46.50 3 THR B N 1
ATOM 2411 C CA . THR B 2 3 ? -2.227 -15.883 29.734 1.00 49.65 3 THR B CA 1
ATOM 2412 C C . THR B 2 3 ? -1.521 -15.975 31.090 1.00 52.17 3 THR B C 1
ATOM 2413 O O . THR B 2 3 ? -0.938 -14.998 31.556 1.00 52.28 3 THR B O 1
ATOM 2428 N N . GLN B 2 5 ? 1.104 -18.644 33.519 1.00 63.58 5 GLN B N 1
ATOM 2429 C CA . GLN B 2 5 ? 2.005 -19.804 33.454 1.00 66.09 5 GLN B CA 1
ATOM 2430 C C . GLN B 2 5 ? 1.589 -20.994 34.335 1.00 67.19 5 GLN B C 1
ATOM 2431 O O . GLN B 2 5 ? 2.476 -21.566 35.011 1.00 67.42 5 GLN B O 1
#

Secondary structure (DSSP, 8-state):
--S-SS-SS---EEEEEE---SS-EEEEEE-TTSSEEEEEETTSEEEEEETTT--EEEEEE--SS-EEEEEE-TTS-EEEEEETTS-EEEEETTT--EEEEE---SS-EEEEEE-TTSSEEEEEETTS-EEEEETTT--EEEEE---SS-EEEEEE-TTSSEEEEEETTS-EEEEETTT--EEEEE--SS---EEEEEE-TTSSEEEEEETTTEEEEEETTTTEEEEEE-SS--SSS---EEEE-SSS-EEEEE-SSS-EEEEETTT--EEEEE---SS-EEEEEE-SSSSEEEEEE-TTT--EEEEE--/----

Foldseek 3Di:
DPAALAHLFWDWDFDDKAFDQLFFWQEWEAQLVRQWIWTFGQSQWIWIAGRPNRHTDDIQGDDPGGWNEKEAANVSQWMWTWAQSQWIWIAGVVVSDTDEIQHDGPGTWNEKYAENVRQWMWTWFQSQWIWIAGPVVSYTDDTQSHDDGGKQYWEAAPHRQWIWTFFQQLWIWIAGNVVRDTDDIQHDPVSAGWNEWYAANVRQWIWTHGLPQWIFIGRGVVSDTDDIAHDAHGNPHRWYWDFERQRYTWIWIWGQVRWIWTAHVVPSHTRDIHDDFPGTFRYWYARNHFGKIWTTGGRVGRMIIIIHID/DVVD

InterPro domains:
  IPR001680 WD40 repeat [PS50082] (41-82)
  IPR001680 WD40 repeat [PS50082] (83-124)
  IPR001680 WD40 repeat [PS50082] (125-166)
  IPR001680 WD40 repeat [PS50082] (167-208)
  IPR001680 WD40 repeat [PS50082] (210-251)
  IPR001680 WD40 repeat [PS50082] (252-296)
  IPR001680 WD40 repeat [SM00320] (34-73)
  IPR001680 WD40 repeat [SM00320] (76-115)
  IPR001680 WD40 repeat [SM00320] (118-157)
  IPR001680 WD40 repeat [SM00320] (160-199)
  IPR001680 WD40 repeat [SM00320] (202-242)
  IPR001680 WD40 repeat [SM00320] (245-287)
  IPR001680 WD40 repeat [SM00320] (290-331)
  IPR015943 WD40/YVTN repeat-like-containing domain superfamily [G3DSA:2.130.10.10] (20-334)
  IPR019775 WD40 repeat, conserved site [PS00678] (102-116)
  IPR019775 WD40 repeat, conserved site [PS00678] (144-158)
  IPR019775 WD40 repeat, conserved site [PS00678] (186-200)
  IPR019775 WD40 repeat, conserved site [PS00678] (274-288)
  IPR020472 PAC1/LIS1-like, WD-40 repeat [PR00320] (102-116)
  IPR020472 PAC1/LIS1-like, WD-40 repeat [PR00320] (144-158)

GO terms:
  GO:0005634 nucleus (C, IDA)
  GO:0035097 histone methyltransferase complex (C, IDA)
  GO:0045815 transcription initiation-coupled chromatin remodeling (P, IDA)
  GO:0000123 histone acetyltransferase complex (C, IDA)
  GO:0044666 MLL3/4 complex (C, IDA)
  GO:0048188 Set1C/COMPASS complex (C, IDA)
  GO:0071339 MLL1 complex (C, IDA)
  GO:0005634 nucleus (C, EXP)
  GO:0005515 protein binding (F, IPI)
  GO:0005654 nucleoplasm (C, TAS)
  GO:0140672 ATAC complex (C, IDA)
  GO:0000122 negative regulation of transcription by RNA polymerase II (P, IDA)
  GO:0005654 nucleoplasm (C, IDA)
  GO:0140004 histone H3Q5ser reader activity (F, IDA)
  GO:0140109 histone H3K4me1 reader activity (F, IDA)
  GO:0051302 regulation of cell division (P, IDA)
  GO:0006357 regulation of transcription by RNA polymerase II (P, IDA)
  GO:0051726 regulation of cell cycle (P, IMP)
  GO:0090043 regulation of tubulin deacetylation (P, IMP)
  GO:0006355 regulation of DNA-templated transcription (P, IMP)

Radius of gyration: 17.62 Å; Cα contacts (8 Å, |Δi|>4): 1037; chains: 2; bounding box: 44×43×41 Å

B-factor: mean 33.96, std 9.06, range [15.52, 92.35]

Solvent-accessible surface area: 12373 Å² total

Organism: Homo sapiens (NCBI:txid9606)

CATH classification: 2.130.10.10

Sequence (314 aa):
GPLGSTPVKPNYALKFTLAGHTKAVSSVKFSPNGEWLASSSADKLIKIWGAYDGKFEKTISGHKLGISDVAWSSDSNLLVSASDDKTLKIWDVSSGKCLKTLKGHSNYVFCCNFNPQSNLIVSGSFDESVRIWDVKTGKCLKTLPAHSDPVSAVHFNRDGSLIVSSSYDGLCRIWDTASGQCLKTLIDDDNPPVSFVKFSPNGKYILAATLDNTLKLWDYSKGKCLKTYTGHKNEKYCIFANFSVTGGKWIVSGSEDNLVYIWNLQTKEIVQKLQGHTDVVISTACHPTENIIASAALENDKTIKLWKSDARTQ